Protein 8AA9 (pdb70)

Organism: Pyrococcus abyssi (strain GE5 / Orsay) (NCBI:txid272844)

Radius of gyration: 21.65 Å; Cα contacts (8 Å, |Δi|>4): 713; chains: 2; bounding box: 57×47×51 Å

Sequence (356 aa):
VLTKDRIIEIIERKTGMSREEIEEEIRKIMEEDPYLSEQGAAALLAERLGIDLIEKEEVSLMRISELYPGMDPREVNVVGRVLKKKYPPRREYTRKDGSVGRVASLIIYDDSGRARVVLWDAKVSEYYNKIEVGDVIKVLDAQVKESLSGLPELHINFRARIILNPDDPRVEMMIPPLEEVTVLTKDRIIEIIERKTGMSREEIEEEIRRKIMEEDPYLSEQGAAALLAERLGIDLIEKEVSLMRISELYPGMDPREVNVVGRVLKKYPPREYTRKDGSVGRVASLIIYDDSGRARVVLWDAKVSEYYNKIEVGDVIKVLDAQVKESLSGLPELHINFRARRIILNPDDPRVEMIPPLEEV

Foldseek 3Di:
DDALVRLLVVCCVVPVDDSVRLVVQLVVQCVVPVVADSRRSSVVVCVVVVHDDDPDLDADPDFLVPDDAPPQLQNAKYKWAWAFWADKDWDADPVGDIFIKTWTWTHFLRGIAIEIQTGVSCVVPVVVDDGQKMKIKGSFHWHQDPVRGTHTYADPRIDMDTRDDYPRPVRGDGNVVD/DPDALVRLLVQCCVVPVDDSVRLVVQLVVQCVVPVPADSSRSSVVVCVVVVFDDDPDDADPDFQVPDDAPDQLQPAKYKWAWAAWADKDWDADPVGDIFIKTWTWTHFLRGIAIEIQTGVSCVVPVVVHDGQKMKIKGSFGWDQPPVRHIYTYDDPRIDIGTRDDYPRVVRGDGNVVD

B-factor: mean 39.74, std 11.32, range [23.83, 85.78]

InterPro domains:
  IPR004365 OB-fold nucleic acid binding domain, AA-tRNA synthetase-type [PF01336] (95-173)
  IPR012340 Nucleic acid-binding, OB-fold [G3DSA:2.40.50.140] (81-187)
  IPR012340 Nucleic acid-binding, OB-fold [G3DSA:2.40.50.140] (196-372)
  IPR012340 Nucleic acid-binding, OB-fold [SSF50249] (76-185)
  IPR012340 Nucleic acid-binding, OB-fold [SSF50249] (202-372)
  IPR013955 Replication factor A, C-terminal [PF08646] (216-307)
  IPR051231 SOSS complex subunit B [PTHR13356] (35-221)

Secondary structure (DSSP, 8-state):
---HHHHHHHHHHHH---HHHHHHHHHHHHHH-TT--HHHHHHHHHHHTTPPP-S--------GGG--TT--GGG-EEEEEEEEEPPPEEEE-TTS-EEEEEEEEEE-SS-EEEEEEETHHHHHHTTT--TT-EEEEES-EEEE-TTS-EEEEE-TT-EEEES---TTGGGSPPGGG-/----HHHHHHHHHHHH---HHHHHHHHHHHHHH-TT--HHHHHHHHHHHTTPPPPS-------GGG--TT--GGG-EEEEEEEEEPPPEEEE-TTS-EEEEEEEEEE-SS-EEEEEEETHHHHHHTTT--TT-EEEEES-EEEE-TTSSEEEEE-TTSEEEES---TTGGGSPPGGG-

CATH classification: 2.40.50.140

Nearest PDB structures (foldseek):
  8aa9-assembly1_B  TM=1.006E+00  e=7.314E-37  Pyrococcus abyssi GE5
  8aa9-assembly1_A  TM=9.113E-01  e=5.358E-35  Pyrococcus abyssi GE5
  8aaj-assembly1_A  TM=7.531E-01  e=4.918E-31  Pyrococcus abyssi GE5
  8oel-assembly1_D  TM=9.897E-01  e=7.986E-23  Pyrococcus abyssi
  8oej-assembly1_D  TM=9.982E-01  e=2.000E-21  Pyrococcus abyssi

Solvent-accessible surface area: 18858 Å² total; per-residue (Å²): 146,24,85,62,77,77,0,2,89,22,0,58,118,61,3,28,5,51,98,137,53,0,52,74,26,11,121,84,7,64,134,118,51,111,204,45,69,95,63,17,0,0,33,47,3,0,122,112,5,40,21,120,50,32,105,108,48,97,120,31,154,31,47,8,79,100,7,120,61,71,4,54,21,156,94,2,12,0,1,0,40,0,34,46,8,38,4,20,92,139,57,104,79,221,120,54,46,87,5,99,21,1,16,0,27,0,9,8,70,46,28,168,3,90,0,8,0,72,41,75,17,2,83,76,19,4,94,74,2,47,22,23,34,6,0,3,0,10,30,0,71,7,87,115,19,200,86,45,110,35,24,0,16,0,38,190,96,0,86,7,25,22,66,6,96,11,98,8,36,150,105,6,41,51,55,150,132,94,55,99,12,87,69,81,47,0,5,57,8,0,47,136,28,2,29,4,46,95,121,52,0,66,71,16,12,125,84,8,63,133,117,48,113,206,45,68,95,52,17,0,0,22,45,1,0,123,100,4,38,24,59,21,22,92,135,79,134,29,148,36,40,2,78,100,15,133,66,64,8,59,30,192,101,2,22,0,1,0,37,0,27,42,10,40,11,26,136,135,58,103,81,223,121,54,47,86,4,98,16,1,16,0,14,0,8,9,71,46,29,105,0,78,0,8,0,68,44,71,22,2,84,81,16,6,87,107,0,30,30,25,27,6,0,4,0,20,59,0,89,5,101,136,10,200,101,62,56,24,27,0,20,0,45,161,190,5,54,0,4,42,43,6,23,16,95,6,34,154,97,8,41,51,54,148,133,78

Structure (mmCIF, N/CA/C/O backbone):
data_8AA9
#
_entry.id   8AA9
#
_cell.length_a   52.754
_cell.length_b   83.475
_cell.length_c   56.195
_cell.angle_alpha   90
_cell.angle_beta   115.33
_cell.angle_gamma   90
#
_symmetry.space_group_name_H-M   'P 1 21 1'
#
loop_
_entity.id
_entity.type
_entity.pdbx_description
1 polymer 'Replication factor A'
2 non-polymer DI(HYDROXYETHYL)ETHER
3 non-polymer 'CHLORIDE ION'
4 water water
#
loop_
_atom_site.group_PDB
_atom_site.id
_atom_site.type_symbol
_atom_site.label_atom_id
_atom_site.label_alt_id
_atom_site.label_comp_id
_atom_site.label_asym_id
_atom_site.label_entity_id
_atom_site.label_seq_id
_atom_site.pdbx_PDB_ins_code
_atom_site.Cartn_x
_atom_site.Cartn_y
_atom_site.Cartn_z
_atom_site.occupancy
_atom_site.B_iso_or_equiv
_atom_site.auth_seq_id
_atom_site.auth_comp_id
_atom_site.auth_asym_id
_atom_site.auth_atom_id
_atom_site.pdbx_PDB_model_num
ATOM 1 N N . VAL A 1 8 ? 14.63 44.174 -21.58 1 56.75 3 VAL A N 1
ATOM 2 C CA . VAL A 1 8 ? 14.725 42.862 -22.217 1 56.97 3 VAL A CA 1
ATOM 3 C C . VAL A 1 8 ? 14.279 41.771 -21.238 1 56.05 3 VAL A C 1
ATOM 4 O O . VAL A 1 8 ? 13.544 40.859 -21.632 1 56.34 3 VAL A O 1
ATOM 8 N N . LEU A 1 9 ? 14.668 41.892 -19.948 1 54.39 4 LEU A N 1
ATOM 9 C CA . LEU A 1 9 ? 14.249 40.917 -18.935 1 53.22 4 LEU A CA 1
ATOM 10 C C . LEU A 1 9 ? 12.724 40.905 -18.81 1 51.36 4 LEU A C 1
ATOM 11 O O . LEU A 1 9 ? 12.106 41.965 -18.817 1 51.76 4 LEU A O 1
ATOM 16 N N . THR A 1 10 ? 12.124 39.726 -18.73 1 49.28 5 THR A N 1
ATOM 17 C CA . THR A 1 10 ? 10.676 39.61 -18.598 1 47.94 5 THR A CA 1
ATOM 18 C C . THR A 1 10 ? 10.213 40.11 -17.217 1 46.58 5 THR A C 1
ATOM 19 O O . THR A 1 10 ? 11.004 40.158 -16.268 1 47.12 5 THR A O 1
ATOM 23 N N . LYS A 1 11 ? 8.927 40.398 -17.086 1 44.09 6 LYS A N 1
ATOM 24 C CA . LYS A 1 11 ? 8.307 40.792 -15.83 1 43.09 6 LYS A CA 1
ATOM 25 C C . LYS A 1 11 ? 8.53 39.707 -14.752 1 42.17 6 LYS A C 1
ATOM 26 O O . LYS A 1 11 ? 8.854 40.034 -13.616 1 41.22 6 LYS A O 1
ATOM 32 N N . ASP A 1 12 ? 8.383 38.416 -15.12 1 41.76 7 ASP A N 1
ATOM 33 C CA . ASP A 1 12 ? 8.576 37.325 -14.162 1 42.29 7 ASP A CA 1
ATOM 34 C C . ASP A 1 12 ? 10.018 37.237 -13.688 1 41.01 7 ASP A C 1
ATOM 35 O O . ASP A 1 12 ? 10.257 36.996 -12.502 1 40.49 7 ASP A O 1
ATOM 40 N N . ARG A 1 13 ? 10.977 37.462 -14.599 1 40.08 8 ARG A N 1
ATOM 41 C CA . ARG A 1 13 ? 12.383 37.429 -14.225 1 39.85 8 ARG A CA 1
ATOM 42 C C . ARG A 1 13 ? 12.694 38.607 -13.305 1 38.7 8 ARG A C 1
ATOM 43 O O . ARG A 1 13 ? 13.371 38.42 -12.295 1 39.27 8 ARG A O 1
ATOM 51 N N . ILE A 1 14 ? 12.157 39.803 -13.606 1 36.77 9 ILE A N 1
ATOM 52 C CA . ILE A 1 14 ? 12.382 40.971 -12.75 1 35.41 9 ILE A CA 1
ATOM 53 C C . ILE A 1 14 ? 11.79 40.727 -11.348 1 34.86 9 ILE A C 1
ATOM 54 O O . ILE A 1 14 ? 12.453 41.005 -10.354 1 34.81 9 ILE A O 1
ATOM 59 N N . ILE A 1 15 ? 10.6 40.119 -11.267 1 34.45 10 ILE A N 1
ATOM 60 C CA . ILE A 1 15 ? 9.993 39.798 -9.973 1 35.03 10 ILE A CA 1
ATOM 61 C C . ILE A 1 15 ? 10.872 38.809 -9.199 1 36.01 10 ILE A C 1
ATOM 62 O O . ILE A 1 15 ? 11.085 38.974 -7.993 1 35.58 10 ILE A O 1
ATOM 67 N N . GLU A 1 16 ? 11.42 37.804 -9.897 1 35.99 11 GLU A N 1
ATOM 68 C CA . GLU A 1 16 ? 12.302 36.829 -9.262 1 36.39 11 GLU A CA 1
ATOM 69 C C . GLU A 1 16 ? 13.556 37.518 -8.703 1 36.03 11 GLU A C 1
ATOM 70 O O . GLU A 1 16 ? 13.963 37.211 -7.588 1 37.73 11 GLU A O 1
ATOM 76 N N . ILE A 1 17 ? 14.148 38.45 -9.444 1 34.76 12 ILE A N 1
ATOM 77 C CA . ILE A 1 17 ? 15.321 39.179 -8.973 1 34.4 12 ILE A CA 1
ATOM 78 C C . ILE A 1 17 ? 14.935 40.048 -7.753 1 34.1 12 ILE A C 1
ATOM 79 O O . ILE A 1 17 ? 15.66 40.068 -6.772 1 34.41 12 ILE A O 1
ATOM 84 N N . ILE A 1 18 ? 13.774 40.729 -7.804 1 33.09 13 ILE A N 1
ATOM 85 C CA . ILE A 1 18 ? 13.296 41.548 -6.675 1 32.38 13 ILE A CA 1
ATOM 86 C C . ILE A 1 18 ? 13.077 40.695 -5.419 1 32.71 13 ILE A C 1
ATOM 87 O O . ILE A 1 18 ? 13.46 41.103 -4.318 1 33.07 13 ILE A O 1
ATOM 92 N N . GLU A 1 19 ? 12.508 39.486 -5.564 1 33.03 14 GLU A N 1
ATOM 93 C CA . GLU A 1 19 ? 12.315 38.577 -4.424 1 34.16 14 GLU A CA 1
ATOM 94 C C . GLU A 1 19 ? 13.663 38.237 -3.795 1 34.72 14 GLU A C 1
ATOM 95 O O . GLU A 1 19 ? 13.791 38.278 -2.573 1 34.62 14 GLU A O 1
ATOM 101 N N . ARG A 1 20 ? 14.66 37.953 -4.63 1 34.83 15 ARG A N 1
ATOM 102 C CA . ARG A 1 20 ? 15.976 37.591 -4.126 1 36.58 15 ARG A CA 1
ATOM 103 C C . ARG A 1 20 ? 16.65 38.759 -3.423 1 36.44 15 ARG A C 1
ATOM 104 O O . ARG A 1 20 ? 17.175 38.591 -2.323 1 38 15 ARG A O 1
ATOM 112 N N . LYS A 1 21 ? 16.61 39.944 -4.034 1 34.73 16 LYS A N 1
ATOM 113 C CA . LYS A 1 21 ? 17.292 41.107 -3.483 1 34.03 16 LYS A CA 1
ATOM 114 C C . LYS A 1 21 ? 16.582 41.827 -2.325 1 33.28 16 LYS A C 1
ATOM 115 O O . LYS A 1 21 ? 17.229 42.604 -1.611 1 34.41 16 LYS A O 1
ATOM 121 N N . THR A 1 22 ? 15.275 41.629 -2.159 1 30.84 17 THR A N 1
ATOM 122 C CA . THR A 1 22 ? 14.537 42.321 -1.1 1 30.08 17 THR A CA 1
ATOM 123 C C . THR A 1 22 ? 13.938 41.394 -0.056 1 29.85 17 THR A C 1
ATOM 124 O O . THR A 1 22 ? 13.54 41.88 0.98 1 30.36 17 THR A O 1
ATOM 128 N N . GLY A 1 23 ? 13.76 40.114 -0.366 1 29.59 18 GLY A N 1
ATOM 129 C CA . GLY A 1 23 ? 13.09 39.191 0.546 1 30.14 18 GLY A CA 1
ATOM 130 C C . GLY A 1 23 ? 11.576 39.386 0.603 1 31.17 18 GLY A C 1
ATOM 131 O O . GLY A 1 23 ? 10.895 38.692 1.366 1 32.31 18 GLY A O 1
ATOM 132 N N . MET A 1 24 ? 11.016 40.344 -0.18 1 30.29 19 MET A N 1
ATOM 133 C CA . MET A 1 24 ? 9.557 40.53 -0.2 1 30.05 19 MET A CA 1
ATOM 134 C C . MET A 1 24 ? 8.904 39.288 -0.858 1 30.7 19 MET A C 1
ATOM 135 O O . MET A 1 24 ? 9.508 38.656 -1.733 1 30.36 19 MET A O 1
ATOM 140 N N . SER A 1 25 ? 7.67 38.974 -0.477 1 31.09 20 SER A N 1
ATOM 141 C CA . SER A 1 25 ? 6.951 37.865 -1.096 1 31.87 20 SER A CA 1
ATOM 142 C C . SER A 1 25 ? 6.479 38.292 -2.494 1 32.08 20 SER A C 1
ATOM 143 O O . SER A 1 25 ? 6.413 39.489 -2.788 1 31.2 20 SER A O 1
ATOM 146 N N . ARG A 1 26 ? 6.095 37.329 -3.337 1 32.88 21 ARG A N 1
ATOM 147 C CA . ARG A 1 26 ? 5.558 37.635 -4.663 1 34.13 21 ARG A CA 1
ATOM 148 C C . ARG A 1 26 ? 4.313 38.517 -4.563 1 33.79 21 ARG A C 1
ATOM 149 O O . ARG A 1 26 ? 4.172 39.456 -5.339 1 33.05 21 ARG A O 1
ATOM 157 N N . GLU A 1 27 ? 3.464 38.261 -3.56 1 33.35 22 GLU A N 1
ATOM 158 C CA . GLU A 1 27 ? 2.247 39.03 -3.339 1 34.08 22 GLU A CA 1
ATOM 159 C C . GLU A 1 27 ? 2.569 40.489 -2.996 1 32.43 22 GLU A C 1
ATOM 160 O O . GLU A 1 27 ? 1.943 41.391 -3.536 1 32.84 22 GLU A O 1
ATOM 166 N N . GLU A 1 28 ? 3.565 40.713 -2.136 1 30.74 23 GLU A N 1
ATOM 167 C CA . GLU A 1 28 ? 3.989 42.063 -1.768 1 28.91 23 GLU A CA 1
ATOM 168 C C . GLU A 1 28 ? 4.545 42.8 -2.994 1 28.49 23 GLU A C 1
ATOM 169 O O . GLU A 1 28 ? 4.251 43.979 -3.197 1 28.16 23 GLU A O 1
ATOM 175 N N . ILE A 1 29 ? 5.365 42.107 -3.795 1 27.58 24 ILE A N 1
ATOM 176 C CA . ILE A 1 29 ? 5.953 42.714 -5.003 1 27.46 24 ILE A CA 1
ATOM 177 C C . ILE A 1 29 ? 4.881 43.063 -6.03 1 28.66 24 ILE A C 1
ATOM 178 O O . ILE A 1 29 ? 4.933 44.133 -6.633 1 28.91 24 ILE A O 1
ATOM 183 N N . GLU A 1 30 ? 3.903 42.172 -6.232 1 29.28 25 GLU A N 1
ATOM 184 C CA . GLU A 1 30 ? 2.809 42.447 -7.182 1 29.47 25 GLU A CA 1
ATOM 185 C C . GLU A 1 30 ? 2.01 43.651 -6.773 1 29.51 25 GLU A C 1
ATOM 186 O O . GLU A 1 30 ? 1.668 44.471 -7.616 1 30.37 25 GLU A O 1
ATOM 192 N N . GLU A 1 31 ? 1.763 43.803 -5.48 1 29.4 26 GLU A N 1
ATOM 193 C CA . GLU A 1 31 ? 1.056 44.955 -4.966 1 29.87 26 GLU A CA 1
ATOM 194 C C . GLU A 1 31 ? 1.844 46.25 -5.233 1 29.13 26 GLU A C 1
ATOM 195 O O . GLU A 1 31 ? 1.241 47.254 -5.583 1 29.19 26 GLU A O 1
ATOM 201 N N . GLU A 1 32 ? 3.185 46.201 -5.121 1 27.61 27 GLU A N 1
ATOM 202 C CA . GLU A 1 32 ? 4.008 47.367 -5.448 1 26.89 27 GLU A CA 1
ATOM 203 C C . GLU A 1 32 ? 3.943 47.691 -6.932 1 26.2 27 GLU A C 1
ATOM 204 O O . GLU A 1 32 ? 3.921 48.863 -7.314 1 26.64 27 GLU A O 1
ATOM 210 N N . ILE A 1 33 ? 3.9 46.649 -7.774 1 26.12 28 ILE A N 1
ATOM 211 C CA . ILE A 1 33 ? 3.806 46.882 -9.227 1 27.5 28 ILE A CA 1
ATOM 212 C C . ILE A 1 33 ? 2.424 47.493 -9.543 1 28.22 28 ILE A C 1
ATOM 213 O O . ILE A 1 33 ? 2.33 48.413 -10.331 1 27.98 28 ILE A O 1
ATOM 218 N N . ARG A 1 34 ? 1.361 47.024 -8.871 1 29.27 29 ARG A N 1
ATOM 219 C CA . ARG A 1 34 ? 0.002 47.559 -9.069 1 30.35 29 ARG A CA 1
ATOM 220 C C . ARG A 1 34 ? -0.027 49.046 -8.758 1 31.31 29 ARG A C 1
ATOM 221 O O . ARG A 1 34 ? -0.538 49.805 -9.559 1 32.31 29 ARG A O 1
ATOM 229 N N . LYS A 1 35 ? 0.603 49.467 -7.643 1 30.99 30 LYS A N 1
ATOM 230 C CA . LYS A 1 35 ? 0.654 50.863 -7.262 1 31.32 30 LYS A CA 1
ATOM 231 C C . LYS A 1 35 ? 1.363 51.723 -8.31 1 31.76 30 LYS A C 1
ATOM 232 O O . LYS A 1 35 ? 0.905 52.819 -8.631 1 31.55 30 LYS A O 1
ATOM 238 N N . ILE A 1 36 ? 2.459 51.217 -8.856 1 31.97 31 ILE A N 1
ATOM 239 C CA . ILE A 1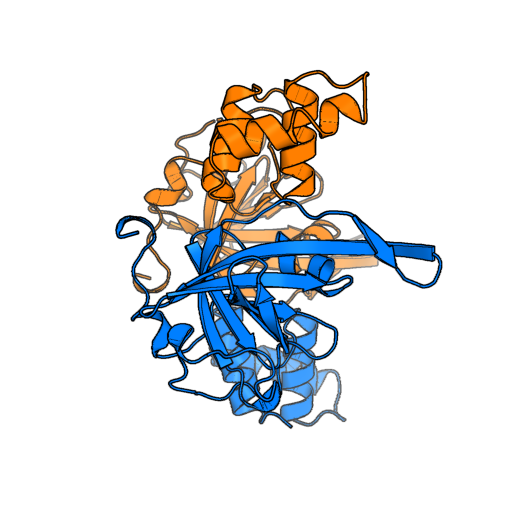 36 ? 3.193 51.911 -9.911 1 32.18 31 ILE A CA 1
ATOM 240 C C . ILE A 1 36 ? 2.326 52.044 -11.191 1 32.95 31 ILE A C 1
ATOM 241 O O . ILE A 1 36 ? 2.306 53.102 -11.829 1 32.94 31 ILE A O 1
ATOM 246 N N . MET A 1 37 ? 1.597 50.991 -11.536 1 33.24 32 MET A N 1
ATOM 247 C CA . MET A 1 37 ? 0.716 51.026 -12.711 1 33.91 32 MET A CA 1
ATOM 248 C C . MET A 1 37 ? -0.482 51.941 -12.512 1 34.34 32 MET A C 1
ATOM 249 O O . MET A 1 37 ? -0.917 52.589 -13.449 1 35.41 32 MET A O 1
ATOM 254 N N . GLU A 1 38 ? -0.988 52.029 -11.292 1 33.87 33 GLU A N 1
ATOM 255 C CA . GLU A 1 38 ? -2.086 52.937 -10.961 1 34.06 33 GLU A CA 1
ATOM 256 C C . GLU A 1 38 ? -1.624 54.406 -11.013 1 35.33 33 GLU A C 1
ATOM 257 O O . GLU A 1 38 ? -2.405 55.283 -11.3 1 35.22 33 GLU A O 1
ATOM 263 N N . GLU A 1 39 ? -0.351 54.655 -10.738 1 36.25 34 GLU A N 1
ATOM 264 C CA . GLU A 1 39 ? 0.26 55.97 -10.802 1 37.44 34 GLU A CA 1
ATOM 265 C C . GLU A 1 39 ? 0.54 56.346 -12.266 1 37.42 34 GLU A C 1
ATOM 266 O O . GLU A 1 39 ? 0.398 57.507 -12.63 1 37.2 34 GLU A O 1
ATOM 272 N N . ASP A 1 40 ? 0.941 55.37 -13.112 1 37.64 35 ASP A N 1
ATOM 273 C CA . ASP A 1 40 ? 1.294 55.651 -14.51 1 38.54 35 ASP A CA 1
ATOM 274 C C . ASP A 1 40 ? 0.613 54.683 -15.469 1 39.12 35 ASP A C 1
ATOM 275 O O . ASP A 1 40 ? 1.07 53.557 -15.655 1 39.22 35 ASP A O 1
ATOM 280 N N . PRO A 1 41 ? -0.476 55.119 -16.113 1 39.83 36 PRO A N 1
ATOM 281 C CA . PRO A 1 41 ? -1.213 54.22 -17.019 1 40.85 36 PRO A CA 1
ATOM 282 C C . PRO A 1 41 ? -0.498 53.83 -18.309 1 42.63 36 PRO A C 1
ATOM 283 O O . PRO A 1 41 ? -0.956 52.938 -19.021 1 43.12 36 PRO A O 1
ATOM 287 N N . TYR A 1 42 ? 0.621 54.48 -18.609 1 43.47 37 TYR A N 1
ATOM 288 C CA . TYR A 1 42 ? 1.388 54.208 -19.826 1 44.89 37 TYR A CA 1
ATOM 289 C C . TYR A 1 42 ? 2.431 53.079 -19.668 1 43.84 37 TYR A C 1
ATOM 290 O O . TYR A 1 42 ? 2.972 52.584 -20.664 1 43.43 37 TYR A O 1
ATOM 299 N N . LEU A 1 43 ? 2.703 52.66 -18.427 1 42.67 38 LEU A N 1
ATOM 300 C CA . LEU A 1 43 ? 3.662 51.583 -18.187 1 42.13 38 LEU A CA 1
ATOM 301 C C . LEU A 1 43 ? 3.054 50.222 -18.444 1 41.57 38 LEU A C 1
ATOM 302 O O . LEU A 1 43 ? 1.935 49.948 -18.014 1 41.13 38 LEU A O 1
ATOM 307 N N . SER A 1 44 ? 3.833 49.339 -19.072 1 41.53 39 SER A N 1
ATOM 308 C CA . SER A 1 44 ? 3.426 47.951 -19.203 1 41.37 39 SER A CA 1
ATOM 309 C C . SER A 1 44 ? 3.763 47.274 -17.848 1 40.73 39 SER A C 1
ATOM 310 O O . SER A 1 44 ? 4.433 47.874 -17.001 1 40.18 39 SER A O 1
ATOM 313 N N . GLU A 1 45 ? 3.336 46.023 -17.641 1 40.64 40 GLU A N 1
ATOM 314 C CA . GLU A 1 45 ? 3.665 45.287 -16.416 1 40.75 40 GLU A CA 1
ATOM 315 C C . GLU A 1 45 ? 5.192 45.134 -16.278 1 39.93 40 GLU A C 1
ATOM 316 O O . GLU A 1 45 ? 5.733 45.255 -15.178 1 39.59 40 GLU A O 1
ATOM 322 N N . GLN A 1 46 ? 5.882 44.892 -17.406 1 38.71 41 GLN A N 1
ATOM 323 C CA . GLN A 1 46 ? 7.327 44.746 -17.435 1 38.87 41 GLN A CA 1
ATOM 324 C C . GLN A 1 46 ? 7.998 46.072 -17.083 1 37.86 41 GLN A C 1
ATOM 325 O O . GLN A 1 46 ? 8.968 46.069 -16.33 1 37.81 41 GLN A O 1
ATOM 331 N N . GLY A 1 47 ? 7.499 47.178 -17.656 1 36.83 42 GLY A N 1
ATOM 332 C CA . GLY A 1 47 ? 8.024 48.511 -17.4 1 35.81 42 GLY A CA 1
ATOM 333 C C . GLY A 1 47 ? 7.835 48.908 -15.947 1 34.85 42 GLY A C 1
ATOM 334 O O . GLY A 1 47 ? 8.708 49.533 -15.356 1 34.92 42 GLY A O 1
ATOM 335 N N . ALA A 1 48 ? 6.7 48.544 -15.364 1 33.76 43 ALA A N 1
ATOM 336 C CA . ALA A 1 48 ? 6.419 48.836 -13.955 1 33.23 43 ALA A CA 1
ATOM 337 C C . ALA A 1 48 ? 7.322 48.022 -13.046 1 32.42 43 ALA A C 1
ATOM 338 O O . ALA A 1 48 ? 7.8 48.54 -12.042 1 32.3 43 ALA A O 1
ATOM 340 N N . ALA A 1 49 ? 7.59 46.764 -13.409 1 32.55 44 ALA A N 1
ATOM 341 C CA . ALA A 1 49 ? 8.489 45.904 -12.626 1 33.21 44 ALA A CA 1
ATOM 342 C C . ALA A 1 49 ? 9.922 46.472 -12.684 1 34.01 44 ALA A C 1
ATOM 343 O O . ALA A 1 49 ? 10.585 46.574 -11.657 1 33.95 44 ALA A O 1
ATOM 345 N N . ALA A 1 50 ? 10.357 46.923 -13.877 1 33.66 45 ALA A N 1
ATOM 346 C CA . ALA A 1 50 ? 11.681 47.522 -14.057 1 33.96 45 ALA A CA 1
ATOM 347 C C . ALA A 1 50 ? 11.785 48.815 -13.252 1 33.65 45 ALA A C 1
ATOM 348 O O . ALA A 1 50 ? 12.833 49.074 -12.675 1 34.81 45 ALA A O 1
ATOM 350 N N . LEU A 1 51 ? 10.718 49.641 -13.218 1 32.77 46 LEU A N 1
ATOM 351 C CA . LEU A 1 51 ? 10.741 50.879 -12.449 1 32.7 46 LEU A CA 1
ATOM 352 C C . LEU A 1 51 ? 10.835 50.559 -10.952 1 32.35 46 LEU A C 1
ATOM 353 O O . LEU A 1 51 ? 11.585 51.213 -10.227 1 32.6 46 LEU A O 1
ATOM 358 N N . LEU A 1 52 ? 10.114 49.524 -10.493 1 31.51 47 LEU A N 1
ATOM 359 C CA . LEU A 1 52 ? 10.191 49.087 -9.087 1 30.73 47 LEU A CA 1
ATOM 360 C C . LEU A 1 52 ? 11.631 48.647 -8.765 1 31.58 47 LEU A C 1
ATOM 361 O O . LEU A 1 52 ? 12.172 49.075 -7.753 1 31.56 47 LEU A O 1
ATOM 366 N N . ALA A 1 53 ? 12.267 47.848 -9.642 1 31.47 48 ALA A N 1
ATOM 367 C CA . ALA A 1 53 ? 13.666 47.415 -9.432 1 32.9 48 ALA A CA 1
ATOM 368 C C . ALA A 1 53 ? 14.599 48.636 -9.281 1 34.52 48 ALA A C 1
ATOM 369 O O . ALA A 1 53 ? 15.386 48.697 -8.334 1 35.27 48 ALA A O 1
ATOM 371 N N . GLU A 1 54 ? 14.433 49.643 -10.154 1 35.26 49 GLU A N 1
ATOM 372 C CA . GLU A 1 54 ? 15.193 50.887 -10.14 1 36.54 49 GLU A CA 1
ATOM 373 C C . GLU A 1 54 ? 14.977 51.644 -8.827 1 36.92 49 GLU A C 1
ATOM 374 O O . GLU A 1 54 ? 15.946 52.085 -8.213 1 37.76 49 GLU A O 1
ATOM 380 N N . ARG A 1 55 ? 13.724 51.765 -8.365 1 35.96 50 ARG A N 1
ATOM 381 C CA . ARG A 1 55 ? 13.417 52.444 -7.09 1 35.48 50 ARG A CA 1
ATOM 382 C C . ARG A 1 55 ? 13.985 51.702 -5.882 1 35.46 50 ARG A C 1
ATOM 383 O O . ARG A 1 55 ? 14.266 52.318 -4.846 1 35.46 50 ARG A O 1
ATOM 391 N N . LEU A 1 56 ? 14.143 50.382 -5.995 1 34.95 51 LEU A N 1
ATOM 392 C CA . LEU A 1 56 ? 14.741 49.582 -4.94 1 34.89 51 LEU A CA 1
ATOM 393 C C . LEU A 1 56 ? 16.299 49.609 -4.982 1 36.26 51 LEU A C 1
ATOM 394 O O . LEU A 1 56 ? 16.928 48.925 -4.188 1 36.18 51 LEU A O 1
ATOM 399 N N . GLY A 1 57 ? 16.894 50.343 -5.928 1 37.23 52 GLY A N 1
ATOM 400 C CA . GLY A 1 57 ? 18.344 50.392 -6.089 1 38.88 52 GLY A CA 1
ATOM 401 C C . GLY A 1 57 ? 18.923 49.132 -6.71 1 40.31 52 GLY A C 1
ATOM 402 O O . GLY A 1 57 ? 20.103 48.822 -6.512 1 41.01 52 GLY A O 1
ATOM 403 N N . ILE A 1 58 ? 18.117 48.399 -7.472 1 40.47 53 ILE A N 1
ATOM 404 C CA . ILE A 1 58 ? 18.553 47.165 -8.121 1 41.6 53 ILE A CA 1
ATOM 405 C C . ILE A 1 58 ? 18.902 47.463 -9.561 1 44.4 53 ILE A C 1
ATOM 406 O O . ILE A 1 58 ? 18.062 47.954 -10.317 1 44.77 53 ILE A O 1
ATOM 411 N N . ASP A 1 59 ? 20.148 47.161 -9.948 1 46.37 54 ASP A N 1
ATOM 412 C CA . ASP A 1 59 ? 20.571 47.343 -11.329 1 48.53 54 ASP A CA 1
ATOM 413 C C . ASP A 1 59 ? 20.33 46.029 -12.027 1 49.12 54 ASP A C 1
ATOM 414 O O . ASP A 1 59 ? 20.836 44.995 -11.591 1 49.61 54 ASP A O 1
ATOM 419 N N . LEU A 1 60 ? 19.516 46.055 -13.075 1 49 55 LEU A N 1
ATOM 420 C CA . LEU A 1 60 ? 19.158 44.85 -13.787 1 49.68 55 LEU A CA 1
ATOM 421 C C . LEU A 1 60 ? 20.214 44.491 -14.823 1 51.81 55 LEU A C 1
ATOM 422 O O . LEU A 1 60 ? 20.472 45.275 -15.73 1 51.85 55 LEU A O 1
ATOM 427 N N . ILE A 1 61 ? 20.863 43.322 -14.631 1 53.24 56 ILE A N 1
ATOM 428 C CA . ILE A 1 61 ? 21.904 42.764 -15.498 1 54.98 56 ILE A CA 1
ATOM 429 C C . ILE A 1 61 ? 21.186 41.95 -16.563 1 56.18 56 ILE A C 1
ATOM 430 O O . ILE A 1 61 ? 20.552 40.947 -16.238 1 56.18 56 ILE A O 1
ATOM 435 N N . GLU A 1 62 ? 21.252 42.39 -17.819 1 57.17 57 GLU A N 1
ATOM 436 C CA . GLU A 1 62 ? 20.556 41.735 -18.923 1 58.76 57 GLU A CA 1
ATOM 437 C C . GLU A 1 62 ? 21.083 40.351 -19.269 1 59.63 57 GLU A C 1
ATOM 438 O O . GLU A 1 62 ? 20.313 39.51 -19.741 1 60.34 57 GLU A O 1
ATOM 444 N N . LYS A 1 63 ? 22.378 40.103 -19.039 1 59.47 58 LYS A N 1
ATOM 445 C CA . LYS A 1 63 ? 22.948 38.789 -19.314 1 59.81 58 LYS A CA 1
ATOM 446 C C . LYS A 1 63 ? 23.619 38.218 -18.073 1 59.47 58 LYS A C 1
ATOM 447 O O . LYS A 1 63 ? 24.796 38.477 -17.829 1 60.06 58 LYS A O 1
ATOM 453 N N . GLU A 1 64 ? 22.861 37.451 -17.283 1 58.29 59 GLU A N 1
ATOM 454 C CA . GLU A 1 64 ? 23.363 36.783 -16.09 1 57.37 59 GLU A CA 1
ATOM 455 C C . GLU A 1 64 ? 23.09 35.314 -16.35 1 56.96 59 GLU A C 1
ATOM 456 O O . GLU A 1 64 ? 22.114 34.75 -15.858 1 57.57 59 GLU A O 1
ATOM 462 N N . GLU A 1 65 ? 23.904 34.72 -17.209 1 55.83 60 GLU A N 1
ATOM 463 C CA . GLU A 1 65 ? 23.732 33.336 -17.604 1 55.02 60 GLU A CA 1
ATOM 464 C C . GLU A 1 65 ? 24.452 32.379 -16.655 1 53.59 60 GLU A C 1
ATOM 465 O O . GLU A 1 65 ? 25.348 32.778 -15.883 1 53.58 60 GLU A O 1
ATOM 471 N N . VAL A 1 66 ? 24.054 31.109 -16.718 1 51.67 61 VAL A N 1
ATOM 472 C CA . VAL A 1 66 ? 24.729 30.082 -15.959 1 50.47 61 VAL A CA 1
ATOM 473 C C . VAL A 1 66 ? 25.928 29.599 -16.783 1 47.33 61 VAL A C 1
ATOM 474 O O . VAL A 1 66 ? 25.969 29.689 -18.008 1 48.23 61 VAL A O 1
ATOM 478 N N . SER A 1 67 ? 26.916 29.102 -16.086 1 43.82 62 SER A N 1
ATOM 479 C CA . SER A 1 67 ? 28.159 28.631 -16.656 1 40.34 62 SER A CA 1
ATOM 480 C C . SER A 1 67 ? 28.778 27.641 -15.675 1 37.38 62 SER A C 1
ATOM 481 O O . SER A 1 67 ? 28.543 27.722 -14.464 1 36.6 62 SER A O 1
ATOM 484 N N . LEU A 1 68 ? 29.542 26.701 -16.189 1 35.5 63 LEU A N 1
ATOM 485 C CA . LEU A 1 68 ? 30.304 25.791 -15.329 1 35.07 63 LEU A CA 1
ATOM 486 C C . LEU A 1 68 ? 31.755 26.306 -15.151 1 33.49 63 LEU A C 1
ATOM 487 O O . LEU A 1 68 ? 32.534 25.662 -14.448 1 33.61 63 LEU A O 1
ATOM 492 N N . MET A 1 69 ? 32.135 27.42 -15.807 1 31.69 64 MET A N 1
ATOM 493 C CA . MET A 1 69 ? 33.507 27.921 -15.791 1 30.6 64 MET A CA 1
ATOM 494 C C . MET A 1 69 ? 34.104 28.078 -14.426 1 29.85 64 MET A C 1
ATOM 495 O O . MET A 1 69 ? 33.463 28.605 -13.513 1 30.1 64 MET A O 1
ATOM 500 N N . ARG A 1 70 ? 35.359 27.671 -14.301 1 28.87 65 ARG A N 1
ATOM 501 C CA . ARG A 1 70 ? 36.105 27.795 -13.066 1 28.36 65 ARG A CA 1
ATOM 502 C C . ARG A 1 70 ? 37.267 28.757 -13.233 1 27.33 65 ARG A C 1
ATOM 503 O O . ARG A 1 70 ? 37.788 28.949 -14.34 1 26.31 65 ARG A O 1
ATOM 511 N N . ILE A 1 71 ? 37.749 29.296 -12.108 1 26.99 66 ILE A N 1
ATOM 512 C CA . ILE A 1 71 ? 38.914 30.159 -12.092 1 27.17 66 ILE A CA 1
ATOM 513 C C . ILE A 1 71 ? 40.144 29.486 -12.728 1 27.17 66 ILE A C 1
ATOM 514 O O . ILE A 1 71 ? 40.862 30.143 -13.482 1 26.82 66 ILE A O 1
ATOM 519 N N . SER A 1 72 ? 40.313 28.171 -12.52 1 26.68 67 SER A N 1
ATOM 520 C CA . SER A 1 72 ? 41.431 27.405 -13.116 1 27.51 67 SER A CA 1
ATOM 521 C C . SER A 1 72 ? 41.402 27.419 -14.643 1 28.6 67 SER A C 1
ATOM 522 O O . SER A 1 72 ? 42.418 27.144 -15.261 1 30.2 67 SER A O 1
ATOM 525 N N . GLU A 1 73 ? 40.237 27.685 -15.249 1 27.95 68 GLU A N 1
ATOM 526 C CA . GLU A 1 73 ? 40.083 27.734 -16.709 1 28.43 68 GLU A CA 1
ATOM 527 C C . GLU A 1 73 ? 40.353 29.101 -17.323 1 28.87 68 GLU A C 1
ATOM 528 O O . GLU A 1 73 ? 40.399 29.209 -18.555 1 29.84 68 GLU A O 1
ATOM 534 N N . LEU A 1 74 ? 40.53 30.143 -16.501 1 27.68 69 LEU A N 1
ATOM 535 C CA . LEU A 1 74 ? 40.825 31.469 -17.029 1 28.41 69 LEU A CA 1
ATOM 536 C C . LEU A 1 74 ? 42.223 31.469 -17.66 1 29.09 69 LEU A C 1
ATOM 537 O O . LEU A 1 74 ? 43.129 30.816 -17.151 1 29.34 69 LEU A O 1
ATOM 542 N N . TYR A 1 75 ? 42.393 32.212 -18.738 1 29.3 70 TYR A N 1
ATOM 543 C CA . TYR A 1 75 ? 43.703 32.393 -19.356 1 30.84 70 TYR A CA 1
ATOM 544 C C . TYR A 1 75 ? 43.821 33.811 -19.903 1 30.77 70 TYR A C 1
ATOM 545 O O . TYR A 1 75 ? 42.823 34.4 -20.335 1 30.51 70 TYR A O 1
ATOM 554 N N . PRO A 1 76 ? 45.016 34.412 -19.843 1 30.67 71 PRO A N 1
ATOM 555 C CA . PRO A 1 76 ? 45.166 35.794 -20.333 1 30.32 71 PRO A CA 1
ATOM 556 C C . PRO A 1 76 ? 44.724 35.983 -21.779 1 30.51 71 PRO A C 1
ATOM 557 O O . PRO A 1 76 ? 45.048 35.164 -22.634 1 30.3 71 PRO A O 1
ATOM 561 N N . GLY A 1 77 ? 43.959 37.038 -22.033 1 30.07 72 GLY A N 1
ATOM 562 C CA . GLY A 1 77 ? 43.494 37.315 -23.382 1 31.01 72 GLY A CA 1
ATOM 563 C C . GLY A 1 77 ? 42.294 36.496 -23.82 1 31.14 72 GLY A C 1
ATOM 564 O O . GLY A 1 77 ? 41.892 36.569 -24.987 1 31.51 72 GLY A O 1
ATOM 565 N N . MET A 1 78 ? 41.692 35.708 -22.892 1 30.26 73 MET A N 1
ATOM 566 C CA . MET A 1 78 ? 40.476 34.971 -23.256 1 30.69 73 MET A CA 1
ATOM 567 C C . MET A 1 78 ? 39.352 35.968 -23.543 1 31.15 73 MET A C 1
ATOM 568 O O . MET A 1 78 ? 39.371 37.078 -23.02 1 32.17 73 MET A O 1
ATOM 573 N N . ASP A 1 79 ? 38.378 35.586 -24.356 1 31.11 74 ASP A N 1
ATOM 574 C CA . ASP A 1 79 ? 37.265 36.46 -24.704 1 30.9 74 ASP A CA 1
ATOM 575 C C . ASP A 1 79 ? 36.5 36.898 -23.452 1 30.98 74 ASP A C 1
ATOM 576 O O . ASP A 1 79 ? 35.939 36.055 -22.76 1 31.55 74 ASP A O 1
ATOM 581 N N . PRO A 1 80 ? 36.45 38.209 -23.146 1 30.3 75 PRO A N 1
ATOM 582 C CA . PRO A 1 80 ? 35.688 38.659 -21.962 1 30.9 75 PRO A CA 1
ATOM 583 C C . PRO A 1 80 ? 34.231 38.192 -21.97 1 32.19 75 PRO A C 1
ATOM 584 O O . PRO A 1 80 ? 33.671 37.984 -20.903 1 31.98 75 PRO A O 1
ATOM 588 N N . ARG A 1 81 ? 33.639 37.969 -23.155 1 33.34 76 ARG A N 1
ATOM 589 C CA . ARG A 1 81 ? 32.245 37.465 -23.256 1 34.91 76 ARG A CA 1
ATOM 590 C C . ARG A 1 81 ? 32.109 36.05 -22.674 1 35.35 76 ARG A C 1
ATOM 591 O O . ARG A 1 81 ? 31.017 35.666 -22.265 1 36.85 76 ARG A O 1
ATOM 599 N N . GLU A 1 82 ? 33.193 35.278 -22.638 1 34.56 77 GLU A N 1
ATOM 600 C CA . GLU A 1 82 ? 33.172 33.935 -22.061 1 34.58 77 GLU A CA 1
ATOM 601 C C . GLU A 1 82 ? 33.39 33.964 -20.535 1 33.79 77 GLU A C 1
ATOM 602 O O . GLU A 1 82 ? 33.122 32.974 -19.873 1 34.76 77 GLU A O 1
ATOM 608 N N . VAL A 1 83 ? 33.928 35.058 -19.989 1 31.68 78 VAL A N 1
ATOM 609 C CA . VAL A 1 83 ? 34.275 35.147 -18.585 1 30.12 78 VAL A CA 1
ATOM 610 C C . VAL A 1 83 ? 33.046 35.153 -17.703 1 29.51 78 VAL A C 1
ATOM 611 O O . VAL A 1 83 ? 32.221 36.05 -17.789 1 28.82 78 VAL A O 1
ATOM 615 N N . ASN A 1 84 ? 32.882 34.096 -16.915 1 29.66 79 ASN A N 1
ATOM 616 C CA . ASN A 1 84 ? 31.744 33.968 -16.017 1 29.55 79 ASN A CA 1
ATOM 617 C C . ASN A 1 84 ? 32.219 33.052 -14.899 1 29.82 79 ASN A C 1
ATOM 618 O O . ASN A 1 84 ? 32.196 31.822 -15.05 1 30.71 79 ASN A O 1
ATOM 623 N N . VAL A 1 85 ? 32.686 33.64 -13.789 1 27.95 80 VAL A N 1
ATOM 624 C CA . VAL A 1 85 ? 33.202 32.849 -12.685 1 27.85 80 VAL A CA 1
ATOM 625 C C . VAL A 1 85 ? 32.628 33.355 -11.388 1 27.55 80 VAL A C 1
ATOM 626 O O . VAL A 1 85 ? 32.175 34.487 -11.316 1 27.77 80 VAL A O 1
ATOM 630 N N . VAL A 1 86 ? 32.638 32.528 -10.36 1 27.78 81 VAL A N 1
ATOM 631 C CA . VAL A 1 86 ? 32.221 32.946 -9.023 1 28.82 81 VAL A CA 1
ATOM 632 C C . VAL A 1 86 ? 33.395 32.697 -8.095 1 29.6 81 VAL A C 1
ATOM 633 O O . VAL A 1 86 ? 34.26 31.871 -8.391 1 30.6 81 VAL A O 1
ATOM 637 N N . GLY A 1 87 ? 33.448 33.432 -7.004 1 28.83 82 GLY A N 1
ATOM 638 C CA . GLY A 1 87 ? 34.491 33.234 -6.027 1 28.9 82 GLY A CA 1
ATOM 639 C C . GLY A 1 87 ? 34.122 33.844 -4.709 1 28.73 82 GLY A C 1
ATOM 640 O O . GLY A 1 87 ? 33.48 34.897 -4.681 1 29.23 82 GLY A O 1
ATOM 641 N N . ARG A 1 88 ? 34.605 33.248 -3.624 1 27.61 83 ARG A N 1
ATOM 642 C CA . ARG A 1 88 ? 34.446 33.831 -2.296 1 28.16 83 ARG A CA 1
ATOM 643 C C . ARG A 1 88 ? 35.635 34.779 -2.078 1 27.86 83 ARG A C 1
ATOM 644 O O . ARG A 1 88 ? 36.766 34.453 -2.44 1 27.46 83 ARG A O 1
ATOM 652 N N . VAL A 1 89 ? 35.391 35.94 -1.469 1 27.88 84 VAL A N 1
ATOM 653 C CA . VAL A 1 89 ? 36.419 36.936 -1.213 1 29.54 84 VAL A CA 1
ATOM 654 C C . VAL A 1 89 ? 37.295 36.521 -0.04 1 31.32 84 VAL A C 1
ATOM 655 O O . VAL A 1 89 ? 36.806 36.306 1.075 1 33 84 VAL A O 1
ATOM 659 N N . LEU A 1 90 ? 38.57 36.354 -0.302 1 31.29 85 LEU A N 1
ATOM 660 C CA . LEU A 1 90 ? 39.551 35.944 0.679 1 32.8 85 LEU A CA 1
ATOM 661 C C . LEU A 1 90 ? 40.279 37.158 1.258 1 33.71 85 LEU A C 1
ATOM 662 O O . LEU A 1 90 ? 40.592 37.189 2.451 1 33.86 85 LEU A O 1
ATOM 667 N N . LYS A 1 91 ? 40.588 38.137 0.401 1 32.98 86 LYS A N 1
ATOM 668 C CA . LYS A 1 91 ? 41.339 39.322 0.794 1 32.82 86 LYS A CA 1
ATOM 669 C C . LYS A 1 91 ? 40.837 40.554 0.074 1 31.28 86 LYS A C 1
ATOM 670 O O . LYS A 1 91 ? 40.417 40.474 -1.078 1 30.74 86 LYS A O 1
ATOM 676 N N A LYS A 1 92 ? 40.914 41.709 0.746 0.54 30.67 87 LYS A N 1
ATOM 677 N N B LYS A 1 92 ? 40.967 41.711 0.73 0.46 30.66 87 LYS A N 1
ATOM 678 C CA A LYS A 1 92 ? 40.577 42.992 0.149 0.54 29.74 87 LYS A CA 1
ATOM 679 C CA B LYS A 1 92 ? 40.563 42.989 0.172 0.46 29.86 87 LYS A CA 1
ATOM 680 C C A LYS A 1 92 ? 41.726 43.92 0.498 0.54 29.24 87 LYS A C 1
ATOM 681 C C B LYS A 1 92 ? 41.654 43.997 0.512 0.46 29.26 87 LYS A C 1
ATOM 682 O O A LYS A 1 92 ? 42.063 44.071 1.675 0.54 29.69 87 LYS A O 1
ATOM 683 O O B LYS A 1 92 ? 41.887 44.277 1.689 0.46 29.66 87 LYS A O 1
ATOM 694 N N . TYR A 1 93 ? 42.326 44.533 -0.501 1 28.17 88 TYR A N 1
ATOM 695 C CA . TYR A 1 93 ? 43.41 45.495 -0.286 1 28.96 88 TYR A CA 1
ATOM 696 C C . TYR A 1 93 ? 42.865 46.937 -0.356 1 28.69 88 TYR A C 1
ATOM 697 O O . TYR A 1 93 ? 41.766 47.144 -0.873 1 27.71 88 TYR A O 1
ATOM 706 N N . PRO A 1 94 ? 43.575 47.947 0.183 1 29.52 89 PRO A N 1
ATOM 707 C CA . PRO A 1 94 ? 43.016 49.306 0.155 1 29.82 89 PRO A CA 1
ATOM 708 C C . PRO A 1 94 ? 42.97 49.864 -1.257 1 30.03 89 PRO A C 1
ATOM 709 O O . PRO A 1 94 ? 43.859 49.581 -2.073 1 29.32 89 PRO A O 1
ATOM 713 N N . PRO A 1 95 ? 41.972 50.702 -1.557 1 31.27 90 PRO A N 1
ATOM 714 C CA . PRO A 1 95 ? 41.975 51.393 -2.85 1 31.9 90 PRO A CA 1
ATOM 715 C C . PRO A 1 95 ? 43.195 52.332 -2.896 1 32.76 90 PRO A C 1
ATOM 716 O O . PRO A 1 95 ? 43.654 52.833 -1.876 1 32.83 90 PRO A O 1
ATOM 720 N N . ARG A 1 96 ? 43.727 52.509 -4.082 1 32.87 91 ARG A N 1
ATOM 721 C CA A ARG A 1 96 ? 44.938 53.26 -4.402 0.52 33.68 91 ARG A CA 1
ATOM 722 C CA B ARG A 1 96 ? 44.86 53.392 -4.283 0.48 33.8 91 ARG A CA 1
ATOM 723 C C . ARG A 1 96 ? 44.652 54.265 -5.516 1 34.38 91 ARG A C 1
ATOM 724 O O . ARG A 1 96 ? 43.668 54.103 -6.244 1 35.56 91 ARG A O 1
ATOM 739 N N . GLU A 1 97 ? 45.548 55.234 -5.708 1 33.9 92 GLU A N 1
ATOM 740 C CA . GLU A 1 97 ? 45.459 56.116 -6.849 1 34.14 92 GLU A CA 1
ATOM 741 C C . GLU A 1 97 ? 46.482 55.619 -7.86 1 33.92 92 GLU A C 1
ATOM 742 O O . GLU A 1 97 ? 47.49 54.998 -7.49 1 34.92 92 GLU A O 1
ATOM 748 N N . TYR A 1 98 ? 46.239 55.895 -9.125 1 32.82 93 TYR A N 1
ATOM 749 C CA . TYR A 1 98 ? 47.188 55.588 -10.177 1 32.84 93 TYR A CA 1
ATOM 750 C C . TYR A 1 98 ? 47.165 56.754 -11.188 1 34.42 93 TYR A C 1
ATOM 751 O O . TYR A 1 98 ? 46.165 57.453 -11.301 1 34.9 93 TYR A O 1
ATOM 760 N N . THR A 1 99 ? 48.249 56.954 -11.91 1 35.37 94 THR A N 1
ATOM 761 C CA . THR A 1 99 ? 48.359 58.028 -12.897 1 37.62 94 THR A CA 1
ATOM 762 C C . THR A 1 99 ? 48.069 57.506 -14.292 1 39.72 94 THR A C 1
ATOM 763 O O . THR A 1 99 ? 48.592 56.473 -14.69 1 38.86 94 THR A O 1
ATOM 767 N N . ARG A 1 100 ? 47.178 58.187 -15.013 1 42.29 95 ARG A N 1
ATOM 768 C CA . ARG A 1 100 ? 46.793 57.835 -16.38 1 44.93 95 ARG A CA 1
ATOM 769 C C . ARG A 1 100 ? 47.785 58.413 -17.367 1 47.09 95 ARG A C 1
ATOM 770 O O . ARG A 1 100 ? 48.49 59.371 -17.055 1 47.79 95 ARG A O 1
ATOM 778 N N . LYS A 1 101 ? 47.765 57.891 -18.597 1 48.97 96 LYS A N 1
ATOM 779 C CA . LYS A 1 101 ? 48.599 58.367 -19.686 1 51.57 96 LYS A CA 1
ATOM 780 C C . LYS A 1 101 ? 48.369 59.853 -19.964 1 53.62 96 LYS A C 1
ATOM 781 O O . LYS A 1 101 ? 49.312 60.555 -20.309 1 54.8 96 LYS A O 1
ATOM 787 N N . ASP A 1 102 ? 47.15 60.354 -19.749 1 53.92 97 ASP A N 1
ATOM 788 C CA . ASP A 1 102 ? 46.856 61.77 -19.961 1 54.48 97 ASP A CA 1
ATOM 789 C C . ASP A 1 102 ? 47.258 62.69 -18.785 1 54.05 97 ASP A C 1
ATOM 790 O O . ASP A 1 102 ? 47.013 63.886 -18.854 1 54.77 97 ASP A O 1
ATOM 795 N N . GLY A 1 103 ? 47.813 62.134 -17.71 1 52.06 98 GLY A N 1
ATOM 796 C CA . GLY A 1 103 ? 48.216 62.935 -16.562 1 51 98 GLY A CA 1
ATOM 797 C C . GLY A 1 103 ? 47.207 62.991 -15.425 1 49.54 98 GLY A C 1
ATOM 798 O O . GLY A 1 103 ? 47.545 63.422 -14.318 1 50.03 98 GLY A O 1
ATOM 799 N N . SER A 1 104 ? 45.952 62.58 -15.68 1 47.6 99 SER A N 1
ATOM 800 C CA . SER A 1 104 ? 44.932 62.576 -14.631 1 46.3 99 SER A CA 1
ATOM 801 C C . SER A 1 104 ? 45.206 61.434 -13.622 1 44.9 99 SER A C 1
ATOM 802 O O . SER A 1 104 ? 46.027 60.561 -13.883 1 44.85 99 SER A O 1
ATOM 805 N N . VAL A 1 105 ? 44.515 61.449 -12.477 1 43.29 100 VAL A N 1
ATOM 806 C CA . VAL A 1 105 ? 44.66 60.436 -11.444 1 42.43 100 VAL A CA 1
ATOM 807 C C . VAL A 1 105 ? 43.352 59.644 -11.307 1 40.08 100 VAL A C 1
ATOM 808 O O . VAL A 1 105 ? 42.278 60.233 -11.169 1 40 100 VAL A O 1
ATOM 812 N N . GLY A 1 106 ? 43.459 58.324 -11.366 1 37.72 101 GLY A N 1
ATOM 813 C CA . GLY A 1 106 ? 42.316 57.448 -11.204 1 35.98 101 GLY A CA 1
ATOM 814 C C . GLY A 1 106 ? 42.411 56.643 -9.925 1 33.97 101 GLY A C 1
ATOM 815 O O . GLY A 1 106 ? 43.316 56.861 -9.116 1 32.75 101 GLY A O 1
ATOM 816 N N . ARG A 1 107 ? 41.466 55.721 -9.732 1 33.1 102 ARG A N 1
ATOM 817 C CA . ARG A 1 107 ? 41.481 54.837 -8.577 1 32.55 102 ARG A CA 1
ATOM 818 C C . ARG A 1 107 ? 41.535 53.401 -9.04 1 30.83 102 ARG A C 1
ATOM 819 O O . ARG A 1 107 ? 41.015 53.05 -10.102 1 29.81 102 ARG A O 1
ATOM 827 N N . VAL A 1 108 ? 42.151 52.557 -8.215 1 29.76 103 VAL A N 1
ATOM 828 C CA . VAL A 1 108 ? 42.222 51.131 -8.497 1 29.54 103 VAL A CA 1
ATOM 829 C C . VAL A 1 108 ? 42.215 50.393 -7.151 1 29.11 103 VAL A C 1
ATOM 830 O O . VAL A 1 108 ? 42.793 50.892 -6.181 1 29.86 103 VAL A O 1
ATOM 834 N N . ALA A 1 109 ? 41.521 49.254 -7.063 1 27.39 104 ALA A N 1
ATOM 835 C CA . ALA A 1 109 ? 41.497 48.485 -5.816 1 26.81 104 ALA A CA 1
ATOM 836 C C . ALA A 1 109 ? 41.547 47.007 -6.146 1 27.3 104 ALA A C 1
ATOM 837 O O . ALA A 1 109 ? 40.87 46.589 -7.081 1 27.84 104 ALA A O 1
ATOM 839 N N . SER A 1 110 ? 42.265 46.203 -5.343 1 26.67 105 SER A N 1
ATOM 840 C CA . SER A 1 110 ? 42.378 44.766 -5.625 1 26.96 105 SER A CA 1
ATOM 841 C C . SER A 1 110 ? 41.805 43.883 -4.528 1 27.56 105 SER A C 1
ATOM 842 O O . SER A 1 110 ? 41.877 44.207 -3.347 1 27.49 105 SER A O 1
ATOM 845 N N . LEU A 1 111 ? 41.273 42.733 -4.938 1 27.54 106 LEU A N 1
ATOM 846 C CA . LEU A 1 111 ? 40.74 41.715 -4.035 1 29.1 106 LEU A CA 1
ATOM 847 C C . LEU A 1 111 ? 41.311 40.38 -4.475 1 28.31 106 LEU A C 1
ATOM 848 O O . LEU A 1 111 ? 41.71 40.227 -5.632 1 27.86 106 LEU A O 1
ATOM 853 N N . ILE A 1 112 ? 41.267 39.391 -3.591 1 28.06 107 ILE A N 1
ATOM 854 C CA . ILE A 1 112 ? 41.619 38.029 -3.944 1 27.84 107 ILE A CA 1
ATOM 855 C C . ILE A 1 112 ? 40.367 37.208 -3.733 1 27.57 107 ILE A C 1
ATOM 856 O O . ILE A 1 112 ? 39.727 37.294 -2.672 1 27.89 107 ILE A O 1
ATOM 861 N N . ILE A 1 113 ? 39.958 36.449 -4.753 1 25.77 108 ILE A N 1
ATOM 862 C CA . ILE A 1 113 ? 38.794 35.576 -4.629 1 25.44 108 ILE A CA 1
ATOM 863 C C . ILE A 1 113 ? 39.232 34.134 -4.935 1 25.35 108 ILE A C 1
ATOM 864 O O . ILE A 1 113 ? 40.284 33.929 -5.547 1 24.63 108 ILE A O 1
ATOM 869 N N . TYR A 1 114 ? 38.41 33.151 -4.555 1 25.3 109 TYR A N 1
ATOM 870 C CA . TYR A 1 114 ? 38.72 31.761 -4.871 1 25.81 109 TYR A CA 1
ATOM 871 C C . TYR A 1 114 ? 37.44 30.958 -5.074 1 25.66 109 TYR A C 1
ATOM 872 O O . TYR A 1 114 ? 36.42 31.252 -4.454 1 25.38 109 TYR A O 1
ATOM 881 N N . ASP A 1 115 ? 37.495 29.943 -5.922 1 25.61 110 ASP A N 1
ATOM 882 C CA . ASP A 1 115 ? 36.37 29.024 -6.047 1 25.87 110 ASP A CA 1
ATOM 883 C C . ASP A 1 115 ? 36.879 27.621 -5.649 1 26.72 110 ASP A C 1
ATOM 884 O O . ASP A 1 115 ? 37.923 27.519 -5.002 1 26.73 110 ASP A O 1
ATOM 889 N N . ASP A 1 116 ? 36.178 26.567 -6.033 1 27.1 111 ASP A N 1
ATOM 890 C CA . ASP A 1 116 ? 36.616 25.202 -5.753 1 28.35 111 ASP A CA 1
ATOM 891 C C . ASP A 1 116 ? 37.867 24.787 -6.543 1 28.99 111 ASP A C 1
ATOM 892 O O . ASP A 1 116 ? 38.391 23.714 -6.292 1 31.3 111 ASP A O 1
ATOM 897 N N . SER A 1 117 ? 38.343 25.609 -7.491 1 27.71 112 SER A N 1
ATOM 898 C CA . SER A 1 117 ? 39.454 25.288 -8.372 1 26.65 112 SER A CA 1
ATOM 899 C C . SER A 1 117 ? 40.754 26.085 -8.175 1 26.5 112 SER A C 1
ATOM 900 O O . SER A 1 117 ? 41.787 25.656 -8.652 1 26.66 112 SER A O 1
ATOM 903 N N . GLY A 1 118 ? 40.683 27.287 -7.615 1 26.33 113 GLY A N 1
ATOM 904 C CA . GLY A 1 118 ? 41.867 28.134 -7.492 1 26.58 113 GLY A CA 1
ATOM 905 C C . GLY A 1 118 ? 41.528 29.55 -7.103 1 26.68 113 GLY A C 1
ATOM 906 O O . GLY A 1 118 ? 40.37 29.833 -6.782 1 26.76 113 GLY A O 1
ATOM 907 N N . ARG A 1 119 ? 42.532 30.433 -7.094 1 26.53 114 ARG A N 1
ATOM 908 C CA . ARG A 1 119 ? 42.382 31.832 -6.693 1 27.97 114 ARG A CA 1
ATOM 909 C C . ARG A 1 119 ? 42.656 32.775 -7.847 1 26.6 114 ARG A C 1
ATOM 910 O O . ARG A 1 119 ? 43.41 32.445 -8.768 1 26.41 114 ARG A O 1
ATOM 918 N N . ALA A 1 120 ? 42.112 33.981 -7.761 1 25.86 115 ALA A N 1
ATOM 919 C CA . ALA A 1 120 ? 42.375 34.995 -8.773 1 26.64 115 ALA A CA 1
ATOM 920 C C . ALA A 1 120 ? 42.38 36.359 -8.116 1 26.87 115 ALA A C 1
ATOM 921 O O . ALA A 1 120 ? 41.599 36.606 -7.194 1 26.01 115 ALA A O 1
ATOM 923 N N . ARG A 1 121 ? 43.255 37.235 -8.589 1 27.18 116 ARG A N 1
ATOM 924 C CA . ARG A 1 121 ? 43.219 38.628 -8.175 1 27.61 116 ARG A CA 1
ATOM 925 C C . ARG A 1 121 ? 42.112 39.286 -9.015 1 27.46 116 ARG A C 1
ATOM 926 O O . ARG A 1 121 ? 41.997 39.019 -10.218 1 28.44 116 ARG A O 1
ATOM 934 N N . VAL A 1 122 ? 41.293 40.108 -8.388 1 26.02 117 VAL A N 1
ATOM 935 C CA . VAL A 1 122 ? 40.257 40.874 -9.047 1 26.16 117 VAL A CA 1
ATOM 936 C C . VAL A 1 122 ? 40.632 42.34 -8.923 1 27.28 117 VAL A C 1
ATOM 937 O O . VAL A 1 122 ? 40.795 42.818 -7.803 1 28.35 117 VAL A O 1
ATOM 941 N N . VAL A 1 123 ? 40.825 43.036 -1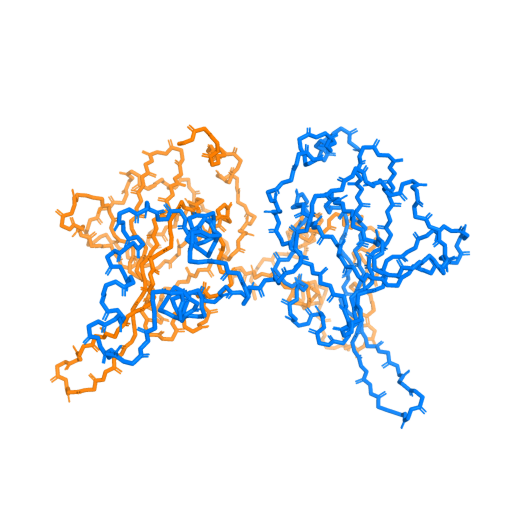0.047 1 26.41 118 VAL A N 1
ATOM 942 C CA . VAL A 1 123 ? 41.233 44.433 -10.021 1 27.84 118 VAL A CA 1
ATOM 943 C C . VAL A 1 123 ? 40.083 45.362 -10.447 1 28.4 118 VAL A C 1
ATOM 944 O O . VAL A 1 123 ? 39.691 45.349 -11.615 1 28.6 118 VAL A O 1
ATOM 948 N N . LEU A 1 124 ? 39.562 46.166 -9.517 1 27.81 119 LEU A N 1
ATOM 949 C CA . LEU A 1 124 ? 38.474 47.123 -9.78 1 29.23 119 LEU A CA 1
ATOM 950 C C . LEU A 1 124 ? 39.073 48.44 -10.256 1 29.57 119 LEU A C 1
ATOM 951 O O . LEU A 1 124 ? 39.928 48.998 -9.577 1 29.61 119 LEU A O 1
ATOM 956 N N . TRP A 1 125 ? 38.653 48.917 -11.428 1 29.34 120 TRP A N 1
ATOM 957 C CA . TRP A 1 125 ? 39.178 50.154 -11.978 1 29.69 120 TRP A CA 1
ATOM 958 C C . TRP A 1 125 ? 38.2 51.308 -11.925 1 29.54 120 TRP A C 1
ATOM 959 O O . TRP A 1 125 ? 37.067 51.197 -12.387 1 29.07 120 TRP A O 1
ATOM 970 N N . ASP A 1 126 ? 38.686 52.444 -11.463 1 30.46 121 ASP A N 1
ATOM 971 C CA . ASP A 1 126 ? 38.001 53.74 -11.507 1 31.42 121 ASP A CA 1
ATOM 972 C C . ASP A 1 126 ? 36.57 53.705 -10.968 1 32.13 121 ASP A C 1
ATOM 973 O O . ASP A 1 126 ? 36.435 53.387 -9.798 1 32.54 121 ASP A O 1
ATOM 978 N N . ALA A 1 127 ? 35.499 53.995 -11.769 1 32.58 122 ALA A N 1
ATOM 979 C CA . ALA A 1 127 ? 34.132 53.975 -11.224 1 32.94 122 ALA A CA 1
ATOM 980 C C . ALA A 1 127 ? 33.71 52.624 -10.661 1 32.73 122 ALA A C 1
ATOM 981 O O . ALA A 1 127 ? 32.814 52.586 -9.82 1 32.81 122 ALA A O 1
ATOM 983 N N . LYS A 1 128 ? 34.357 51.511 -11.087 1 31.98 123 LYS A N 1
ATOM 984 C CA . LYS A 1 128 ? 34.027 50.197 -10.505 1 31.78 123 LYS A CA 1
ATOM 985 C C . LYS A 1 128 ? 34.42 50.102 -9.022 1 31.5 123 LYS A C 1
ATOM 986 O O . LYS A 1 128 ? 33.799 49.357 -8.274 1 31.2 123 LYS A O 1
ATOM 992 N N . VAL A 1 129 ? 35.403 50.911 -8.588 1 31.56 124 VAL A N 1
ATOM 993 C CA . VAL A 1 129 ? 35.782 50.964 -7.185 1 32.43 124 VAL A CA 1
ATOM 994 C C . VAL A 1 129 ? 34.626 51.598 -6.407 1 33.61 124 VAL A C 1
ATOM 995 O O . VAL A 1 129 ? 34.111 50.991 -5.484 1 32.59 124 VAL A O 1
ATOM 999 N N . SER A 1 130 ? 34.161 52.784 -6.839 1 35.15 125 SER A N 1
ATOM 1000 C CA . SER A 1 130 ? 33.045 53.467 -6.178 1 36.85 125 SER A CA 1
ATOM 1001 C C . SER A 1 130 ? 31.782 52.614 -6.228 1 36.51 125 SER A C 1
ATOM 1002 O O . SER A 1 130 ? 31.051 52.528 -5.243 1 37.38 125 SER A O 1
ATOM 1005 N N . GLU A 1 131 ? 31.544 51.952 -7.36 1 34.84 126 GLU A N 1
ATOM 1006 C CA . GLU A 1 131 ? 30.349 51.141 -7.538 1 34.86 126 GLU A CA 1
ATOM 1007 C C . GLU A 1 131 ? 30.301 49.887 -6.648 1 34.69 126 GLU A C 1
ATOM 1008 O O . GLU A 1 131 ? 29.245 49.576 -6.096 1 35.08 126 GLU A O 1
ATOM 1014 N N . TYR A 1 132 ?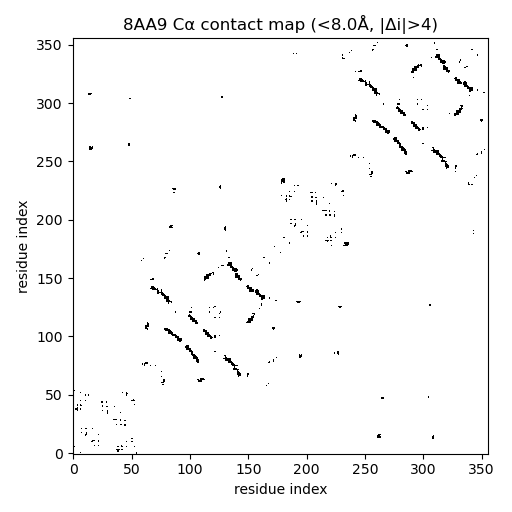 31.432 49.161 -6.515 1 33.84 127 TYR A N 1
ATOM 1015 C CA . TYR A 1 132 ? 31.411 47.885 -5.786 1 34.34 127 TYR A CA 1
ATOM 1016 C C . TYR A 1 132 ? 32.253 47.691 -4.558 1 33.72 127 TYR A C 1
ATOM 1017 O O . TYR A 1 132 ? 31.944 46.79 -3.781 1 33.86 127 TYR A O 1
ATOM 1026 N N . TYR A 1 133 ? 33.374 48.401 -4.444 1 34.05 128 TYR A N 1
ATOM 1027 C CA . TYR A 1 133 ? 34.357 48.145 -3.396 1 35.6 128 TYR A CA 1
ATOM 1028 C C . TYR A 1 133 ? 33.793 48.075 -1.965 1 37.86 128 TYR A C 1
ATOM 1029 O O . TYR A 1 133 ? 34.092 47.117 -1.251 1 36.82 128 TYR A O 1
ATOM 1038 N N . ASN A 1 134 ? 33.023 49.069 -1.535 1 40.75 129 ASN A N 1
ATOM 1039 C CA . ASN A 1 134 ? 32.453 49.058 -0.171 1 44.08 129 ASN A CA 1
ATOM 1040 C C . ASN A 1 134 ? 31.343 48.013 -0.013 1 46.78 129 ASN A C 1
ATOM 1041 O O . ASN A 1 134 ? 31.067 47.576 1.103 1 47.1 129 ASN A O 1
ATOM 1046 N N . LYS A 1 135 ? 30.702 47.606 -1.118 1 48.85 130 LYS A N 1
ATOM 1047 C CA . LYS A 1 135 ? 29.645 46.602 -1.059 1 51.41 130 LYS A CA 1
ATOM 1048 C C . LYS A 1 135 ? 30.192 45.176 -0.814 1 53.05 130 LYS A C 1
ATOM 1049 O O . LYS A 1 135 ? 29.48 44.318 -0.285 1 54.16 130 LYS A O 1
ATOM 1055 N N . ILE A 1 136 ? 31.465 44.93 -1.152 1 52.62 131 ILE A N 1
ATOM 1056 C CA . ILE A 1 136 ? 32.081 43.612 -0.998 1 52.21 131 ILE A CA 1
ATOM 1057 C C . ILE A 1 136 ? 32.773 43.417 0.354 1 51.66 131 ILE A C 1
ATOM 1058 O O . ILE A 1 136 ? 33.428 44.323 0.814 1 52.98 131 ILE A O 1
ATOM 1063 N N . GLU A 1 137 ? 32.658 42.239 0.992 1 50.06 132 GLU A N 1
ATOM 1064 C CA . GLU A 1 137 ? 33.407 41.954 2.234 1 48.5 132 GLU A CA 1
ATOM 1065 C C . GLU A 1 137 ? 33.964 40.513 2.218 1 45.36 132 GLU A C 1
ATOM 1066 O O . GLU A 1 137 ? 33.473 39.66 1.494 1 44.82 132 GLU A O 1
ATOM 1072 N N . VAL A 1 138 ? 34.98 40.253 3.008 1 43.69 133 VAL A N 1
ATOM 1073 C CA . VAL A 1 138 ? 35.613 38.942 3.098 1 42.82 133 VAL A CA 1
ATOM 1074 C C . VAL A 1 138 ? 34.595 37.868 3.512 1 40.33 133 VAL A C 1
ATOM 1075 O O . VAL A 1 138 ? 33.794 38.11 4.404 1 39.86 133 VAL A O 1
ATOM 1079 N N . GLY A 1 139 ? 34.538 36.778 2.763 1 37.56 134 GLY A N 1
ATOM 1080 C CA . GLY A 1 139 ? 33.551 35.739 3.004 1 35.75 134 GLY A CA 1
ATOM 1081 C C . GLY A 1 139 ? 32.38 35.843 2.051 1 34.52 134 GLY A C 1
ATOM 1082 O O . GLY A 1 139 ? 31.69 34.854 1.836 1 34.38 134 GLY A O 1
ATOM 1083 N N . ASP A 1 140 ? 32.118 37.04 1.483 1 34.6 135 ASP A N 1
ATOM 1084 C CA . ASP A 1 140 ? 31.055 37.21 0.5 1 35.91 135 ASP A CA 1
ATOM 1085 C C . ASP A 1 140 ? 31.466 36.483 -0.783 1 34.64 135 ASP A C 1
ATOM 1086 O O . ASP A 1 140 ? 32.648 36.336 -1.047 1 33.36 135 ASP A O 1
ATOM 1091 N N . VAL A 1 141 ? 30.496 36.098 -1.597 1 34.82 136 VAL A N 1
ATOM 1092 C CA . VAL A 1 141 ? 30.764 35.493 -2.894 1 35.77 136 VAL A CA 1
ATOM 1093 C C . VAL A 1 141 ? 30.394 36.522 -3.953 1 36.22 136 VAL A C 1
ATOM 1094 O O . VAL A 1 141 ? 29.391 37.21 -3.809 1 37.14 136 VAL A O 1
ATOM 1098 N N . ILE A 1 142 ? 31.204 36.664 -4.989 1 35.01 137 ILE A N 1
ATOM 1099 C CA . ILE A 1 142 ? 30.883 37.537 -6.106 1 34.07 137 ILE A CA 1
ATOM 1100 C C . ILE A 1 142 ? 30.877 36.709 -7.386 1 32.36 137 ILE A C 1
ATOM 1101 O O . ILE A 1 142 ? 31.509 35.659 -7.463 1 32.09 137 ILE A O 1
ATOM 1106 N N . LYS A 1 143 ? 30.12 37.161 -8.368 1 30.04 138 LYS A N 1
ATOM 1107 C CA . LYS A 1 143 ? 30.116 36.577 -9.691 1 29.14 138 LYS A CA 1
ATOM 1108 C C . LYS A 1 143 ? 30.72 37.652 -10.572 1 28.26 138 LYS A C 1
ATOM 1109 O O . LYS A 1 143 ? 30.319 38.813 -10.481 1 27.99 138 LYS A O 1
ATOM 1115 N N . VAL A 1 144 ? 31.673 37.278 -11.428 1 27.3 139 VAL A N 1
ATOM 1116 C CA . VAL A 1 144 ? 32.354 38.211 -12.307 1 26.64 139 VAL A CA 1
ATOM 1117 C C . VAL A 1 144 ? 32.017 37.908 -13.742 1 27.39 139 VAL A C 1
ATOM 1118 O O . VAL A 1 144 ? 32.18 36.757 -14.176 1 27.58 139 VAL A O 1
ATOM 1122 N N . LEU A 1 145 ? 31.58 38.934 -14.504 1 26.79 140 LEU A N 1
ATOM 1123 C CA . LEU A 1 145 ? 31.203 38.751 -15.892 1 28.41 140 LEU A CA 1
ATOM 1124 C C . LEU A 1 145 ? 31.902 39.723 -16.776 1 29.47 140 LEU A C 1
ATOM 1125 O O . LEU A 1 145 ? 32.045 40.878 -16.389 1 29.55 140 LEU A O 1
ATOM 1130 N N . ASP A 1 146 ? 32.249 39.307 -18.008 1 30.58 141 ASP A N 1
ATOM 1131 C CA . ASP A 1 146 ? 32.773 40.223 -19.012 1 32.29 141 ASP A CA 1
ATOM 1132 C C . ASP A 1 146 ? 34.054 40.97 -18.613 1 32.12 141 ASP A C 1
ATOM 1133 O O . ASP A 1 146 ? 34.277 42.09 -19.085 1 33 141 ASP A O 1
ATOM 1138 N N . ALA A 1 147 ? 34.879 40.362 -17.756 1 30.57 142 ALA A N 1
ATOM 1139 C CA . ALA A 1 147 ? 36.119 41.001 -17.333 1 30.31 142 ALA A CA 1
ATOM 1140 C C . ALA A 1 147 ? 37.226 40.655 -18.301 1 30.38 142 ALA A C 1
ATOM 1141 O O . ALA A 1 147 ? 37.181 39.579 -18.894 1 31.23 142 ALA A O 1
ATOM 1143 N N . GLN A 1 148 ? 38.25 41.507 -18.416 1 30.35 143 GLN A N 1
ATOM 1144 C CA . GLN A 1 148 ? 39.406 41.161 -19.229 1 31.62 143 GLN A CA 1
ATOM 1145 C C . GLN A 1 148 ? 40.315 40.303 -18.337 1 31.1 143 GLN A C 1
ATOM 1146 O O . GLN A 1 148 ? 40.414 40.55 -17.132 1 31.87 143 GLN A O 1
ATOM 1152 N N . VAL A 1 149 ? 40.973 39.32 -18.917 1 29.3 144 VAL A N 1
ATOM 1153 C CA . VAL A 1 149 ? 41.897 38.483 -18.169 1 28.22 144 VAL A CA 1
ATOM 1154 C C . VAL A 1 149 ? 43.31 38.842 -18.532 1 28.09 144 VAL A C 1
ATOM 1155 O O . VAL A 1 149 ? 43.685 38.799 -19.713 1 27.45 144 VAL A O 1
ATOM 1159 N N . LYS A 1 150 ? 44.1 39.175 -17.527 1 27.55 145 LYS A N 1
ATOM 1160 C CA . LYS A 1 150 ? 45.506 39.517 -17.752 1 28.75 145 LYS A CA 1
ATOM 1161 C C . LYS A 1 150 ? 46.409 38.58 -17.011 1 29.88 145 LYS A C 1
ATOM 1162 O O . LYS A 1 150 ? 45.992 37.927 -16.047 1 29.72 145 LYS A O 1
ATOM 1168 N N . GLU A 1 151 ? 47.675 38.571 -17.421 1 30.68 146 GLU A N 1
ATOM 1169 C CA . GLU A 1 151 ? 48.671 37.765 -16.748 1 31.49 146 GLU A CA 1
ATOM 1170 C C . GLU A 1 151 ? 49.215 38.602 -15.599 1 32.04 146 GLU A C 1
ATOM 1171 O O . GLU A 1 151 ? 49.603 39.746 -15.796 1 32.1 146 GLU A O 1
ATOM 1177 N N . SER A 1 152 ? 49.2 38.061 -14.394 1 32.2 147 SER A N 1
ATOM 1178 C CA . SER A 1 152 ? 49.739 38.742 -13.236 1 33.09 147 SER A CA 1
ATOM 1179 C C . SER A 1 152 ? 51.275 38.784 -13.34 1 33.86 147 SER A C 1
ATOM 1180 O O . SER A 1 152 ? 51.865 38.094 -14.18 1 33.45 147 SER A O 1
ATOM 1183 N N . LEU A 1 153 ? 51.931 39.53 -12.454 1 35.62 148 LEU A N 1
ATOM 1184 C CA . LEU A 1 153 ? 53.397 39.555 -12.4 1 37.79 148 LEU A CA 1
ATOM 1185 C C . LEU A 1 153 ? 53.989 38.149 -12.062 1 40.45 148 LEU A C 1
ATOM 1186 O O . LEU A 1 153 ? 55.158 37.886 -12.361 1 41.83 148 LEU A O 1
ATOM 1191 N N . SER A 1 154 ? 53.165 37.214 -11.53 1 41.13 149 SER A N 1
ATOM 1192 C CA . SER A 1 154 ? 53.642 35.845 -11.273 1 42.13 149 SER A CA 1
ATOM 1193 C C . SER A 1 154 ? 53.197 34.817 -12.327 1 42.07 149 SER A C 1
ATOM 1194 O O . SER A 1 154 ? 53.318 33.619 -12.091 1 42.89 149 SER A O 1
ATOM 1197 N N . GLY A 1 155 ? 52.717 35.281 -13.474 1 40.65 150 GLY A N 1
ATOM 1198 C CA . GLY A 1 155 ? 52.293 34.412 -14.566 1 40.05 150 GLY A CA 1
ATOM 1199 C C . GLY A 1 155 ? 50.896 33.823 -14.437 1 38.79 150 GLY A C 1
ATOM 1200 O O . GLY A 1 155 ? 50.536 32.94 -15.211 1 39.23 150 GLY A O 1
ATOM 1201 N N . LEU A 1 156 ? 50.095 34.286 -13.463 1 36.78 151 LEU A N 1
ATOM 1202 C CA . LEU A 1 156 ? 48.758 33.74 -13.219 1 35.18 151 LEU A CA 1
ATOM 1203 C C . LEU A 1 156 ? 47.616 34.669 -13.726 1 33.62 151 LEU A C 1
ATOM 1204 O O . LEU A 1 156 ? 47.733 35.882 -13.661 1 32.41 151 LEU A O 1
ATOM 1209 N N . PRO A 1 157 ? 46.471 34.11 -14.127 1 32.56 152 PRO A N 1
ATOM 1210 C CA . PRO A 1 157 ? 45.334 34.969 -14.551 1 31.43 152 PRO A CA 1
ATOM 1211 C C . PRO A 1 157 ? 44.789 35.913 -13.445 1 29.89 152 PRO A C 1
ATOM 1212 O O . PRO A 1 157 ? 44.643 35.486 -12.299 1 29.24 152 PRO A O 1
ATOM 1216 N N . GLU A 1 158 ? 44.474 37.188 -13.798 1 28.92 153 GLU A N 1
ATOM 1217 C CA . GLU A 1 158 ? 43.84 38.232 -12.963 1 28.65 153 GLU A CA 1
ATOM 1218 C C . GLU A 1 158 ? 42.632 38.741 -13.723 1 28.14 153 GLU A C 1
ATOM 1219 O O . GLU A 1 158 ? 42.713 38.914 -14.947 1 29.01 153 GLU A O 1
ATOM 1225 N N . LEU A 1 159 ? 41.576 39.095 -13.007 1 26.87 154 LEU A N 1
ATOM 1226 C CA . LEU A 1 159 ? 40.319 39.58 -13.586 1 27.19 154 LEU A CA 1
ATOM 1227 C C . LEU A 1 159 ? 40.251 41.099 -13.493 1 28.63 154 LEU A C 1
ATOM 1228 O O . LEU A 1 159 ? 40.224 41.637 -12.388 1 30.37 154 LEU A O 1
ATOM 1233 N N . HIS A 1 160 ? 40.22 41.778 -14.622 1 27.1 155 HIS A N 1
ATOM 1234 C CA . HIS A 1 160 ? 40.187 43.245 -14.631 1 27.79 155 HIS A CA 1
ATOM 1235 C C . HIS A 1 160 ? 38.775 43.773 -14.825 1 27.62 155 HIS A C 1
ATOM 1236 O O . HIS A 1 160 ? 38.145 43.507 -15.831 1 27.13 155 HIS A O 1
ATOM 1243 N N . ILE A 1 161 ? 38.257 44.457 -13.812 1 26.97 156 ILE A N 1
ATOM 1244 C CA . ILE A 1 161 ? 36.903 44.969 -13.81 1 26.94 156 ILE A CA 1
ATOM 1245 C C . ILE A 1 161 ? 36.916 46.43 -14.298 1 28.78 156 ILE A C 1
ATOM 1246 O O . ILE A 1 161 ? 37.148 47.354 -13.518 1 28.22 156 ILE A O 1
ATOM 1251 N N . ASN A 1 162 ? 36.777 46.591 -15.632 1 29.55 157 ASN A N 1
ATOM 1252 C CA . ASN A 1 162 ? 36.731 47.877 -16.314 1 31.57 157 ASN A CA 1
ATOM 1253 C C . ASN A 1 162 ? 35.256 48.246 -16.677 1 32.85 157 ASN A C 1
ATOM 1254 O O . ASN A 1 162 ? 34.348 47.543 -16.256 1 33.5 157 ASN A O 1
ATOM 1259 N N . PHE A 1 163 ? 35.014 49.32 -17.474 1 33.55 158 PHE A N 1
ATOM 1260 C CA . PHE A 1 163 ? 33.676 49.774 -17.862 1 34.82 158 PHE A CA 1
ATOM 1261 C C . PHE A 1 163 ? 32.767 48.657 -18.338 1 34.4 158 PHE A C 1
ATOM 1262 O O . PHE A 1 163 ? 31.594 48.628 -18.009 1 34.46 158 PHE A O 1
ATOM 1270 N N . ARG A 1 164 ? 33.323 47.712 -19.094 1 33.88 159 ARG A N 1
ATOM 1271 C CA . ARG A 1 164 ? 32.547 46.632 -19.67 1 33.6 159 ARG A CA 1
ATOM 1272 C C . ARG A 1 164 ? 32.135 45.552 -18.675 1 34.06 159 ARG A C 1
ATOM 1273 O O . ARG A 1 164 ? 31.122 44.884 -18.862 1 35.04 159 ARG A O 1
ATOM 1281 N N . ALA A 1 165 ? 32.931 45.36 -17.654 1 32.77 160 ALA A N 1
ATOM 1282 C CA . ALA A 1 165 ? 32.734 44.236 -16.736 1 32.51 160 ALA A CA 1
ATOM 1283 C C . ALA A 1 165 ? 31.588 44.433 -15.749 1 32.41 160 ALA A C 1
ATOM 1284 O O . ALA A 1 165 ? 31.187 45.566 -15.514 1 31.94 160 ALA A O 1
ATOM 1286 N N . ARG A 1 166 ? 31.06 43.351 -15.173 1 32.1 161 ARG A N 1
ATOM 1287 C CA . ARG A 1 166 ? 29.997 43.423 -14.188 1 33.25 161 ARG A CA 1
ATOM 1288 C C . ARG A 1 166 ? 30.311 42.5 -13.026 1 33.59 161 ARG A C 1
ATOM 1289 O O . ARG A 1 166 ? 31.017 41.497 -13.169 1 33.58 161 ARG A O 1
ATOM 1297 N N . ILE A 1 167 ? 29.788 42.838 -11.864 1 32.56 162 ILE A N 1
ATOM 1298 C CA . ILE A 1 167 ? 29.947 42.006 -10.686 1 33.37 162 ILE A CA 1
ATOM 1299 C C . ILE A 1 167 ? 28.565 41.864 -10.079 1 35.23 162 ILE A C 1
ATOM 1300 O O . ILE A 1 167 ? 27.825 42.858 -9.963 1 34.85 162 ILE A O 1
ATOM 1305 N N . ILE A 1 168 ? 28.226 40.653 -9.672 1 35.72 163 ILE A N 1
ATOM 1306 C CA . ILE A 1 168 ? 26.989 40.373 -8.975 1 37.49 163 ILE A CA 1
ATOM 1307 C C . ILE A 1 168 ? 27.369 39.963 -7.581 1 39.06 163 ILE A C 1
ATOM 1308 O O . ILE A 1 168 ? 28.152 39.037 -7.399 1 38.12 163 ILE A O 1
ATOM 1313 N N . LEU A 1 169 ? 26.868 40.684 -6.592 1 40.77 164 LEU A N 1
ATOM 1314 C CA . LEU A 1 169 ? 27.167 40.393 -5.198 1 42.97 164 LEU A CA 1
ATOM 1315 C C . LEU A 1 169 ? 26.269 39.301 -4.713 1 43.96 164 LEU A C 1
ATOM 1316 O O . LEU A 1 169 ? 25.061 39.335 -4.971 1 44.9 164 LEU A O 1
ATOM 1321 N N . ASN A 1 170 ? 26.849 38.299 -4.021 1 43.32 165 ASN A N 1
ATOM 1322 C CA . ASN A 1 170 ? 26.171 37.102 -3.506 1 43.38 165 ASN A CA 1
ATOM 1323 C C . ASN A 1 170 ? 25.161 36.531 -4.516 1 42 165 ASN A C 1
ATOM 1324 O O . ASN A 1 170 ? 23.945 36.642 -4.345 1 42.11 165 ASN A O 1
ATOM 1329 N N . PRO A 1 171 ? 25.695 36.018 -5.645 1 40.26 166 PRO A N 1
ATOM 1330 C CA . PRO A 1 171 ? 24.82 35.554 -6.722 1 39.59 166 PRO A CA 1
ATOM 1331 C C . PRO A 1 171 ? 24.042 34.298 -6.396 1 40.12 166 PRO A C 1
ATOM 1332 O O . PRO A 1 171 ? 24.41 33.553 -5.496 1 39.79 166 PRO A O 1
ATOM 1336 N N . ASP A 1 172 ? 22.994 34.038 -7.203 1 40.57 167 ASP A N 1
ATOM 1337 C CA . ASP A 1 172 ? 22.184 32.827 -7.17 1 41.54 167 ASP A CA 1
ATOM 1338 C C . ASP A 1 172 ? 22.797 31.99 -8.263 1 40.27 167 ASP A C 1
ATOM 1339 O O . ASP A 1 172 ? 22.55 32.266 -9.435 1 40.65 167 ASP A O 1
ATOM 1344 N N . ASP A 1 173 ? 23.682 31.049 -7.903 1 38.2 168 ASP A N 1
ATOM 1345 C CA . ASP A 1 173 ? 24.411 30.266 -8.893 1 36.88 168 ASP A CA 1
ATOM 1346 C C . ASP A 1 173 ? 24.749 28.899 -8.289 1 35.86 168 ASP A C 1
ATOM 1347 O O . ASP A 1 173 ? 25.164 28.83 -7.141 1 34.84 168 ASP A O 1
ATOM 1352 N N . PRO A 1 174 ? 24.577 27.809 -9.044 1 36.59 169 PRO A N 1
ATOM 1353 C CA . PRO A 1 174 ? 24.871 26.471 -8.489 1 36.74 169 PRO A CA 1
ATOM 1354 C C . PRO A 1 174 ? 26.317 26.255 -8.023 1 36.11 169 PRO A C 1
ATOM 1355 O O . PRO A 1 174 ? 26.56 25.418 -7.15 1 36.28 169 PRO A O 1
ATOM 1359 N N . ARG A 1 175 ? 27.282 27.018 -8.58 1 34.58 170 ARG A N 1
ATOM 1360 C CA . ARG A 1 175 ? 28.682 26.876 -8.175 1 32.6 170 ARG A CA 1
ATOM 1361 C C . ARG A 1 175 ? 28.953 27.388 -6.765 1 32.12 170 ARG A C 1
ATOM 1362 O O . ARG A 1 175 ? 29.927 26.97 -6.155 1 32.43 170 ARG A O 1
ATOM 1370 N N . VAL A 1 176 ? 28.125 28.298 -6.251 1 31.8 171 VAL A N 1
ATOM 1371 C CA . VAL A 1 176 ? 28.353 28.892 -4.94 1 32.88 171 VAL A CA 1
ATOM 1372 C C . VAL A 1 176 ? 28.469 27.847 -3.815 1 33.34 171 VAL A C 1
ATOM 1373 O O . VAL A 1 176 ? 29.406 27.907 -3.021 1 33.22 171 VAL A O 1
ATOM 1377 N N . GLU A 1 177 ? 27.575 26.853 -3.792 1 34.1 172 GLU A N 1
ATOM 1378 C CA . GLU A 1 177 ? 27.631 25.806 -2.747 1 35.78 172 GLU A CA 1
ATOM 1379 C C . GLU A 1 177 ? 28.891 24.935 -2.794 1 35.8 172 GLU A C 1
ATOM 1380 O O . GLU A 1 177 ? 29.229 24.281 -1.808 1 36.82 172 GLU A O 1
ATOM 1386 N N A MET A 1 178 ? 29.594 24.94 -3.934 0.48 34.83 173 MET A N 1
ATOM 1387 N N B MET A 1 178 ? 29.591 24.939 -3.928 0.52 35.03 173 MET A N 1
ATOM 1388 C CA A MET A 1 178 ? 30.824 24.181 -4.107 0.48 34.6 173 MET A CA 1
ATOM 1389 C CA B MET A 1 178 ? 30.81 24.163 -4.083 0.52 34.97 173 MET A CA 1
ATOM 1390 C C A MET A 1 178 ? 32.068 24.901 -3.569 0.48 34.16 173 MET A C 1
ATOM 1391 C C B MET A 1 178 ? 32.075 24.905 -3.605 0.52 34.35 173 MET A C 1
ATOM 1392 O O A MET A 1 178 ? 33.124 24.278 -3.459 0.48 34.19 173 MET A O 1
ATOM 1393 O O B MET A 1 178 ? 33.14 24.294 -3.532 0.52 34.38 173 MET A O 1
ATOM 1402 N N . ILE A 1 179 ? 31.972 26.206 -3.276 1 33.41 174 ILE A N 1
ATOM 1403 C CA . ILE A 1 179 ? 33.126 26.972 -2.813 1 32.7 174 ILE A CA 1
ATOM 1404 C C . ILE A 1 179 ? 33.38 26.709 -1.353 1 33.28 174 ILE A C 1
ATOM 1405 O O . ILE A 1 179 ? 32.499 26.971 -0.545 1 32.33 174 ILE A O 1
ATOM 1410 N N . PRO A 1 180 ? 34.59 26.257 -0.978 1 35.02 175 PRO A N 1
ATOM 1411 C CA . PRO A 1 180 ? 34.858 25.99 0.441 1 36.46 175 PRO A CA 1
ATOM 1412 C C . PRO A 1 180 ? 34.701 27.227 1.325 1 38.1 175 PRO A C 1
ATOM 1413 O O . PRO A 1 180 ? 34.999 28.343 0.905 1 37.35 175 PRO A O 1
ATOM 1417 N N . PRO A 1 181 ? 34.257 27.045 2.583 1 39.46 176 PRO A N 1
ATOM 1418 C CA . PRO A 1 181 ? 34.177 28.201 3.501 1 39.7 176 PRO A CA 1
ATOM 1419 C C . PRO A 1 181 ? 35.568 28.714 3.885 1 39.82 176 PRO A C 1
ATOM 1420 O O . PRO A 1 181 ? 36.556 27.991 3.729 1 39.23 176 PRO A O 1
ATOM 1424 N N . LEU A 1 182 ? 35.656 29.978 4.349 1 41.36 177 LEU A N 1
ATOM 1425 C CA . LEU A 1 182 ? 36.916 30.613 4.75 1 43.31 177 LEU A CA 1
ATOM 1426 C C . LEU A 1 182 ? 37.77 29.76 5.684 1 46.33 177 LEU A C 1
ATOM 1427 O O . LEU A 1 182 ? 38.979 29.689 5.497 1 46.79 177 LEU A O 1
ATOM 1432 N N . GLU A 1 183 ? 37.148 29.123 6.693 1 48.66 178 GLU A N 1
ATOM 1433 C CA . GLU A 1 183 ? 37.827 28.272 7.687 1 51.81 178 GLU A CA 1
ATOM 1434 C C . GLU A 1 183 ? 38.59 27.113 7.038 1 54.27 178 GLU A C 1
ATOM 1435 O O . GLU A 1 183 ? 39.645 26.726 7.533 1 55 178 GLU A O 1
ATOM 1441 N N . GLU A 1 184 ? 38.062 26.553 5.94 1 55.36 179 GLU A N 1
ATOM 1442 C CA . GLU A 1 184 ? 38.737 25.457 5.239 1 56.95 179 GLU A CA 1
ATOM 1443 C C . GLU A 1 184 ? 39.929 25.903 4.377 1 58.72 179 GLU A C 1
ATOM 1444 O O . GLU A 1 184 ? 40.604 25.058 3.785 1 58.98 179 GLU A O 1
ATOM 1450 N N . VAL A 1 185 ? 40.177 27.216 4.275 1 59.66 180 VAL A N 1
ATOM 1451 C CA . VAL A 1 185 ? 41.276 27.764 3.484 1 61.19 180 VAL A CA 1
ATOM 1452 C C . VAL A 1 185 ? 42.388 28.342 4.375 1 62.43 180 VAL A C 1
ATOM 1453 O O . VAL A 1 185 ? 42.152 28.678 5.542 1 62.99 180 VAL A O 1
ATOM 1457 N N . THR B 1 7 ? 37.383 58.581 16.616 1 53.48 2 THR B N 1
ATOM 1458 C CA . THR B 1 7 ? 37.013 57.376 17.356 1 54.06 2 THR B CA 1
ATOM 1459 C C . THR B 1 7 ? 37.976 57.102 18.505 1 54.55 2 THR B C 1
ATOM 1460 O O . THR B 1 7 ? 39.164 57.381 18.399 1 55.38 2 THR B O 1
ATOM 1464 N N . VAL B 1 8 ? 37.45 56.593 19.62 1 54.06 3 VAL B N 1
ATOM 1465 C CA . VAL B 1 8 ? 38.204 56.239 20.828 1 53.58 3 VAL B CA 1
ATOM 1466 C C . VAL B 1 8 ? 38.722 54.783 20.78 1 51.91 3 VAL B C 1
ATOM 1467 O O . VAL B 1 8 ? 39.544 54.401 21.619 1 52.15 3 VAL B O 1
ATOM 1471 N N . LEU B 1 9 ? 38.332 53.976 19.751 1 49.73 4 LEU B N 1
ATOM 1472 C CA . LEU B 1 9 ? 38.874 52.616 19.601 1 47.91 4 LEU B CA 1
ATOM 1473 C C . LEU B 1 9 ? 40.406 52.66 19.536 1 46.26 4 LEU B C 1
ATOM 1474 O O . LEU B 1 9 ? 40.952 53.55 18.894 1 45.98 4 LEU B O 1
ATOM 1479 N N . THR B 1 10 ? 41.085 51.751 20.232 1 45.09 5 THR B N 1
ATOM 1480 C CA . THR B 1 10 ? 42.54 51.714 20.205 1 44.62 5 THR B CA 1
ATOM 1481 C C . THR B 1 10 ? 43.056 51.275 18.828 1 43.65 5 THR B C 1
ATOM 1482 O O . THR B 1 10 ? 42.329 50.638 18.067 1 43.1 5 THR B O 1
ATOM 1486 N N . LYS B 1 11 ? 44.336 51.549 18.545 1 43.13 6 LYS B N 1
ATOM 1487 C CA . LYS B 1 11 ? 45.001 51.13 17.319 1 43.47 6 LYS B CA 1
ATOM 1488 C C . LYS B 1 11 ? 44.923 49.59 17.177 1 43.22 6 LYS B C 1
ATOM 1489 O O . LYS B 1 11 ? 44.654 49.098 16.088 1 43.15 6 LYS B O 1
ATOM 1495 N N . ASP B 1 12 ? 45.136 48.839 18.278 1 42.33 7 ASP B N 1
ATOM 1496 C CA . ASP B 1 12 ? 45.089 47.378 18.218 1 42.23 7 ASP B CA 1
ATOM 1497 C C . ASP B 1 12 ? 43.684 46.868 17.907 1 40.19 7 ASP B C 1
ATOM 1498 O O . ASP B 1 12 ? 43.547 45.916 17.149 1 39.88 7 ASP B O 1
ATOM 1503 N N . ARG B 1 13 ? 42.654 47.506 18.468 1 38.57 8 ARG B N 1
ATOM 1504 C CA . ARG B 1 13 ? 41.272 47.122 18.183 1 37.03 8 ARG B CA 1
ATOM 1505 C C . ARG B 1 13 ? 40.946 47.415 16.711 1 34.91 8 ARG B C 1
ATOM 1506 O O . ARG B 1 13 ? 40.369 46.571 16.039 1 34.37 8 ARG B O 1
ATOM 1514 N N . ILE B 1 14 ? 41.36 48.578 16.197 1 33.94 9 ILE B N 1
ATOM 1515 C CA . ILE B 1 14 ? 41.129 48.911 14.788 1 32.65 9 ILE B CA 1
ATOM 1516 C C . ILE B 1 14 ? 41.842 47.902 13.873 1 31.23 9 ILE B C 1
ATOM 1517 O O . ILE B 1 14 ? 41.236 47.412 12.926 1 30.65 9 ILE B O 1
ATOM 1522 N N . ILE B 1 15 ? 43.079 47.505 14.214 1 30.64 10 ILE B N 1
ATOM 1523 C CA . ILE B 1 15 ? 43.814 46.524 13.414 1 30.42 10 ILE B CA 1
ATOM 1524 C C . ILE B 1 15 ? 43.087 45.185 13.43 1 29.1 10 ILE B C 1
ATOM 1525 O O . ILE B 1 15 ? 42.962 44.551 12.396 1 28.22 10 ILE B O 1
ATOM 1530 N N . GLU B 1 16 ? 42.559 44.777 14.606 1 29.01 11 GLU B N 1
ATOM 1531 C CA . GLU B 1 16 ? 41.817 43.526 14.722 1 29.5 11 GLU B CA 1
ATOM 1532 C C . GLU B 1 16 ? 40.576 43.56 13.825 1 28.49 11 GLU B C 1
ATOM 1533 O O . GLU B 1 16 ? 40.314 42.578 13.148 1 28.71 11 GLU B O 1
ATOM 1539 N N . ILE B 1 17 ? 39.827 44.675 13.813 1 27.8 12 ILE B N 1
ATOM 1540 C CA . ILE B 1 17 ? 38.645 44.813 12.962 1 28.15 12 ILE B CA 1
ATOM 1541 C C . ILE B 1 17 ? 39.074 44.742 11.478 1 26.72 12 ILE B C 1
ATOM 1542 O O . ILE B 1 17 ? 38.451 44.02 10.706 1 25.3 12 ILE B O 1
ATOM 1547 N N . ILE B 1 18 ? 40.142 45.459 11.1 1 26.39 13 ILE B N 1
ATOM 1548 C CA . ILE B 1 18 ? 40.654 45.445 9.709 1 25.84 13 ILE B CA 1
ATOM 1549 C C . ILE B 1 18 ? 41.05 44.027 9.279 1 27.05 13 ILE B C 1
ATOM 1550 O O . ILE B 1 18 ? 40.729 43.621 8.164 1 27.07 13 ILE B O 1
ATOM 1555 N N . GLU B 1 19 ? 41.739 43.261 10.151 1 27.36 14 GLU B N 1
ATOM 1556 C CA . GLU B 1 19 ? 42.122 41.884 9.823 1 29.3 14 GLU B CA 1
ATOM 1557 C C . GLU B 1 19 ? 40.879 41.044 9.537 1 29.48 14 GLU B C 1
ATOM 1558 O O . GLU B 1 19 ? 40.844 40.315 8.553 1 29.83 14 GLU B O 1
ATOM 1564 N N . ARG B 1 20 ? 39.861 41.158 10.402 1 29.28 15 ARG B N 1
ATOM 1565 C CA . ARG B 1 20 ? 38.632 40.385 10.244 1 30.83 15 ARG B CA 1
ATOM 1566 C C . ARG B 1 20 ? 37.864 40.767 8.997 1 30.21 15 ARG B C 1
ATOM 1567 O O . ARG B 1 20 ? 37.387 39.87 8.314 1 30.44 15 ARG B O 1
ATOM 1575 N N . LYS B 1 21 ? 37.774 42.066 8.673 1 29.04 16 LYS B N 1
ATOM 1576 C CA . LYS B 1 21 ? 37.002 42.547 7.512 1 29.85 16 LYS B CA 1
ATOM 1577 C C . LYS B 1 21 ? 37.719 42.485 6.151 1 30.49 16 LYS B C 1
ATOM 1578 O O . LYS B 1 21 ? 37.054 42.537 5.119 1 31.01 16 LYS B O 1
ATOM 1584 N N . THR B 1 22 ? 39.06 42.437 6.144 1 28.89 17 THR B N 1
ATOM 1585 C CA . THR B 1 22 ? 39.806 42.43 4.898 1 28.38 17 THR B CA 1
ATOM 1586 C C . THR B 1 22 ? 40.598 41.186 4.64 1 29.26 17 THR B C 1
ATOM 1587 O O . THR B 1 22 ? 41.056 41.021 3.514 1 30.12 17 THR B O 1
ATOM 1591 N N . GLY B 1 23 ? 40.888 40.396 5.673 1 29.02 18 GLY B N 1
ATOM 1592 C CA . GLY B 1 23 ? 41.733 39.219 5.524 1 30.28 18 GLY B CA 1
ATOM 1593 C C . GLY B 1 23 ? 43.207 39.558 5.339 1 31.31 18 GLY B C 1
ATOM 1594 O O . GLY B 1 23 ? 44.02 38.664 5.128 1 31.81 18 GLY B O 1
ATOM 1595 N N . MET B 1 24 ? 43.585 40.868 5.398 1 30.94 19 MET B N 1
ATOM 1596 C CA . MET B 1 24 ? 45.002 41.225 5.288 1 31.11 19 MET B CA 1
ATOM 1597 C C . MET B 1 24 ? 45.724 40.738 6.545 1 31.79 19 MET B C 1
ATOM 1598 O O . MET B 1 24 ? 45.138 40.708 7.623 1 31.51 19 MET B O 1
ATOM 1603 N N . SER B 1 25 ? 47.019 40.384 6.412 1 32.53 20 SER B N 1
ATOM 1604 C CA . SER B 1 25 ? 47.798 39.973 7.566 1 33.39 20 SER B CA 1
ATOM 1605 C C . SER B 1 25 ? 48.126 41.206 8.409 1 33.95 20 SER B C 1
ATOM 1606 O O . SER B 1 25 ? 48.048 42.349 7.915 1 32.27 20 SER B O 1
ATOM 1609 N N . ARG B 1 26 ? 48.547 40.997 9.664 1 34.84 21 ARG B N 1
ATOM 1610 C CA . ARG B 1 26 ? 48.938 42.113 10.516 1 36.93 21 ARG B CA 1
ATOM 1611 C C . ARG B 1 26 ? 50.103 42.899 9.897 1 36.66 21 ARG B C 1
ATOM 1612 O O . ARG B 1 26 ? 50.1 44.126 9.944 1 36.63 21 ARG B O 1
ATOM 1620 N N . GLU B 1 27 ? 51.031 42.186 9.24 1 36.06 22 GLU B N 1
ATOM 1621 C CA . GLU B 1 27 ? 52.193 42.785 8.59 1 35.5 22 GLU B CA 1
ATOM 1622 C C . GLU B 1 27 ? 51.759 43.675 7.432 1 32.57 22 GLU B C 1
ATOM 1623 O O . GLU B 1 27 ? 52.271 44.782 7.298 1 31.55 22 GLU B O 1
ATOM 1629 N N . GLU B 1 28 ? 50.799 43.218 6.614 1 31.21 23 GLU B N 1
ATOM 1630 C CA . GLU B 1 28 ? 50.26 44.013 5.506 1 30.82 23 GLU B CA 1
ATOM 1631 C C . GLU B 1 28 ? 49.566 45.261 6.037 1 30.29 23 GLU B C 1
ATOM 1632 O O . GLU B 1 28 ? 49.74 46.34 5.47 1 30.1 23 GLU B O 1
ATOM 1638 N N . ILE B 1 29 ? 48.781 45.129 7.116 1 29.26 24 ILE B N 1
ATOM 1639 C CA . ILE B 1 29 ? 48.076 46.274 7.707 1 29.01 24 ILE B CA 1
ATOM 1640 C C . ILE B 1 29 ? 49.05 47.306 8.276 1 29.53 24 ILE B C 1
ATOM 1641 O O . ILE B 1 29 ? 48.869 48.508 8.092 1 29.2 24 ILE B O 1
ATOM 1646 N N . GLU B 1 30 ? 50.11 46.841 8.941 1 30.35 25 GLU B N 1
ATOM 1647 C CA . GLU B 1 30 ? 51.123 47.757 9.504 1 30.73 25 GLU B CA 1
ATOM 1648 C C . GLU B 1 30 ? 51.832 48.521 8.41 1 29.49 25 GLU B C 1
ATOM 1649 O O . GLU B 1 30 ? 52.046 49.719 8.551 1 29.16 25 GLU B O 1
ATOM 1655 N N . GLU B 1 31 ? 52.125 47.865 7.299 1 29.25 26 GLU B N 1
ATOM 1656 C CA . GLU B 1 31 ? 52.74 48.525 6.159 1 29.25 26 GLU B CA 1
ATOM 1657 C C . GLU B 1 31 ? 51.819 49.609 5.586 1 28.55 26 GLU B C 1
ATOM 1658 O O . GLU B 1 31 ? 52.294 50.679 5.216 1 28.47 26 GLU B O 1
ATOM 1664 N N . GLU B 1 32 ? 50.495 49.35 5.543 1 27.79 27 GLU B N 1
ATOM 1665 C CA . GLU B 1 32 ? 49.535 50.354 5.089 1 26.87 27 GLU B CA 1
ATOM 1666 C C . GLU B 1 32 ? 49.486 51.542 6.055 1 26.37 27 GLU B C 1
ATOM 1667 O O . GLU B 1 32 ? 49.394 52.681 5.608 1 25.26 27 GLU B O 1
ATOM 1673 N N . ILE B 1 33 ? 49.552 51.29 7.362 1 26.57 28 ILE B N 1
ATOM 1674 C CA . ILE B 1 33 ? 49.585 52.355 8.353 1 27.8 28 ILE B CA 1
ATOM 1675 C C . ILE B 1 33 ? 50.872 53.191 8.186 1 28.38 28 ILE B C 1
ATOM 1676 O O . ILE B 1 33 ? 50.804 54.418 8.231 1 28.72 28 ILE B O 1
ATOM 1681 N N A ARG B 1 34 ? 52.028 52.541 7.959 0.5 28.2 29 ARG B N 1
ATOM 1682 N N B ARG B 1 34 ? 52.028 52.529 7.955 0.5 28.15 29 ARG B N 1
ATOM 1683 C CA A ARG B 1 34 ? 53.287 53.269 7.76 0.5 28.66 29 ARG B CA 1
ATOM 1684 C CA B ARG B 1 34 ? 53.312 53.214 7.742 0.5 28.56 29 ARG B CA 1
ATOM 1685 C C A ARG B 1 34 ? 53.201 54.204 6.56 0.5 28.56 29 ARG B C 1
ATOM 1686 C C B ARG B 1 34 ? 53.214 54.182 6.564 0.5 28.52 29 ARG B C 1
ATOM 1687 O O A ARG B 1 34 ? 53.602 55.36 6.664 0.5 28.69 29 ARG B O 1
ATOM 1688 O O B ARG B 1 34 ? 53.616 55.337 6.688 0.5 28.7 29 ARG B O 1
ATOM 1703 N N . LYS B 1 35 ? 52.603 53.739 5.456 1 28.15 30 LYS B N 1
ATOM 1704 C CA . LYS B 1 35 ? 52.439 54.572 4.27 1 28.61 30 LYS B CA 1
ATOM 1705 C C . LYS B 1 35 ? 51.566 55.798 4.546 1 28.97 30 LYS B C 1
ATOM 1706 O O . LYS B 1 35 ? 51.885 56.914 4.094 1 29.23 30 LYS B O 1
ATOM 1712 N N . ILE B 1 36 ? 50.495 55.606 5.307 1 27.47 31 ILE B N 1
ATOM 1713 C CA . ILE B 1 36 ? 49.615 56.708 5.675 1 27.23 31 ILE B CA 1
ATOM 1714 C C . ILE B 1 36 ? 50.371 57.71 6.565 1 28.87 31 ILE B C 1
ATOM 1715 O O . ILE B 1 36 ? 50.227 58.919 6.378 1 29.84 31 ILE B O 1
ATOM 1720 N N . MET B 1 37 ? 51.189 57.216 7.496 1 29.54 32 MET B N 1
ATOM 1721 C CA . MET B 1 37 ? 51.959 58.093 8.387 1 31.25 32 MET B CA 1
ATOM 1722 C C . MET B 1 37 ? 53.077 58.842 7.654 1 32.55 32 MET B C 1
ATOM 1723 O O . MET B 1 37 ? 53.357 59.998 7.968 1 33.56 32 MET B O 1
ATOM 1728 N N . GLU B 1 38 ? 53.669 58.212 6.641 1 32.13 33 GLU B N 1
ATOM 1729 C CA . GLU B 1 38 ? 54.678 58.844 5.794 1 32.16 33 GLU B CA 1
ATOM 1730 C C . GLU B 1 38 ? 54.059 59.952 4.936 1 31.8 33 GLU B C 1
ATOM 1731 O O . GLU B 1 38 ? 54.716 60.931 4.627 1 30.86 33 GLU B O 1
ATOM 1737 N N . GLU B 1 39 ? 52.799 59.796 4.556 1 32.14 34 GLU B N 1
ATOM 1738 C CA . GLU B 1 39 ? 52.05 60.771 3.779 1 33.85 34 GLU B CA 1
ATOM 1739 C C . GLU B 1 39 ? 51.597 61.926 4.671 1 33.92 34 GLU B C 1
ATOM 1740 O O . GLU B 1 39 ? 51.559 63.065 4.209 1 33.81 34 GLU B O 1
ATOM 1746 N N . ASP B 1 40 ? 51.218 61.639 5.943 1 34.13 35 ASP B N 1
ATOM 1747 C CA . ASP B 1 40 ? 50.681 62.659 6.851 1 34.76 35 ASP B CA 1
ATOM 1748 C C . ASP B 1 40 ? 51.373 62.619 8.201 1 34.59 35 ASP B C 1
ATOM 1749 O O . ASP B 1 40 ? 51.032 61.799 9.052 1 33.97 35 ASP B O 1
ATOM 1754 N N . PRO B 1 41 ? 52.333 63.532 8.423 1 34.89 36 PRO B N 1
ATOM 1755 C CA . PRO B 1 41 ? 53.089 63.517 9.688 1 35.66 36 PRO B CA 1
ATOM 1756 C C . PRO B 1 41 ? 52.299 63.918 10.943 1 36.57 36 PRO B C 1
ATOM 1757 O O . PRO B 1 41 ? 52.799 63.756 12.052 1 36.97 36 PRO B O 1
ATOM 1761 N N . TYR B 1 42 ? 51.086 64.41 10.776 1 37.18 37 TYR B N 1
ATOM 1762 C CA . TYR B 1 42 ? 50.25 64.832 11.903 1 38.7 37 TYR B CA 1
ATOM 1763 C C . TYR B 1 42 ? 49.406 63.706 12.505 1 39.29 37 TYR B C 1
ATOM 1764 O O . TYR B 1 42 ? 48.885 63.855 13.611 1 39.54 37 TYR B O 1
ATOM 1773 N N . LEU B 1 43 ? 49.288 62.569 11.796 1 39.07 38 LEU B N 1
ATOM 1774 C CA . LEU B 1 43 ? 48.504 61.456 12.304 1 39.39 38 LEU B CA 1
ATOM 1775 C C . LEU B 1 43 ? 49.253 60.645 13.335 1 40.51 38 LEU B C 1
ATOM 1776 O O . LEU B 1 43 ? 50.423 60.321 13.143 1 41.26 38 LEU B O 1
ATOM 1781 N N . SER B 1 44 ? 48.555 60.244 14.394 1 40.26 39 SER B N 1
ATOM 1782 C CA . SER B 1 44 ? 49.1 59.295 15.352 1 40.25 39 SER B CA 1
ATOM 1783 C C . SER B 1 44 ? 48.911 57.884 14.727 1 39.98 39 SER B C 1
ATOM 1784 O O . SER B 1 44 ? 48.235 57.748 13.698 1 39.85 39 SER B O 1
ATOM 1787 N N . GLU B 1 45 ? 49.463 56.828 15.351 1 39.49 40 GLU B N 1
ATOM 1788 C CA . GLU B 1 45 ? 49.275 55.464 14.868 1 39.38 40 GLU B CA 1
ATOM 1789 C C . GLU B 1 45 ? 47.779 55.087 14.86 1 38.57 40 GLU B C 1
ATOM 1790 O O . GLU B 1 45 ? 47.318 54.429 13.932 1 38.03 40 GLU B O 1
ATOM 1796 N N . GLN B 1 46 ? 47.034 55.524 15.895 1 38.1 41 GLN B N 1
ATOM 1797 C CA . GLN B 1 46 ? 45.609 55.273 16.024 1 37.52 41 GLN B CA 1
ATOM 1798 C C . GLN B 1 46 ? 44.857 56.008 14.923 1 36.6 41 GLN B C 1
ATOM 1799 O O . GLN B 1 46 ? 43.937 55.446 14.339 1 37.09 41 GLN B O 1
ATOM 1805 N N . GLY B 1 47 ? 45.222 57.265 14.669 1 35.07 42 GLY B N 1
ATOM 1806 C CA . GLY B 1 47 ? 44.581 58.071 13.638 1 33.87 42 GLY B CA 1
ATOM 1807 C C . GLY B 1 47 ? 44.833 57.492 12.255 1 31.89 42 GLY B C 1
ATOM 1808 O O . GLY B 1 47 ? 43.946 57.499 11.403 1 31.8 42 GLY B O 1
ATOM 1809 N N . ALA B 1 48 ? 46.028 56.982 12.027 1 31.02 43 ALA B N 1
ATOM 1810 C CA . ALA B 1 48 ? 46.379 56.358 10.739 1 30.86 43 ALA B CA 1
ATOM 1811 C C . ALA B 1 48 ? 45.598 55.061 10.556 1 29.6 43 ALA B C 1
ATOM 1812 O O . ALA B 1 48 ? 45.152 54.765 9.459 1 28.92 43 ALA B O 1
ATOM 1814 N N . ALA B 1 49 ? 45.423 54.283 11.638 1 29.36 44 ALA B N 1
ATOM 1815 C CA . ALA B 1 49 ? 44.676 53.028 11.575 1 29.18 44 ALA B CA 1
ATOM 1816 C C . ALA B 1 49 ? 43.192 53.35 11.276 1 28.2 44 ALA B C 1
ATOM 1817 O O . ALA B 1 49 ? 42.599 52.715 10.409 1 27.5 44 ALA B O 1
ATOM 1819 N N . ALA B 1 50 ? 42.643 54.398 11.915 1 28.67 45 ALA B N 1
ATOM 1820 C CA . ALA B 1 50 ? 41.264 54.844 11.679 1 29.64 45 ALA B CA 1
ATOM 1821 C C . ALA B 1 50 ? 41.088 55.31 10.24 1 29.94 45 ALA B C 1
ATOM 1822 O O . ALA B 1 50 ? 40.066 55.023 9.619 1 30.7 45 ALA B O 1
ATOM 1824 N N . LEU B 1 51 ? 42.067 56.03 9.704 1 29.2 46 LEU B N 1
ATOM 1825 C CA . LEU B 1 51 ? 41.981 56.506 8.315 1 29.18 46 LEU B CA 1
ATOM 1826 C C . LEU B 1 51 ? 42.017 55.299 7.359 1 28.07 46 LEU B C 1
ATOM 1827 O O . LEU B 1 51 ? 41.267 55.263 6.395 1 28.26 46 LEU B O 1
ATOM 1832 N N . LEU B 1 52 ? 42.868 54.302 7.647 1 26.98 47 LEU B N 1
ATOM 1833 C CA . LEU B 1 52 ? 42.931 53.078 6.832 1 27.13 47 LEU B CA 1
ATOM 1834 C C . LEU B 1 52 ? 41.555 52.369 6.864 1 26.65 47 LEU B C 1
ATOM 1835 O O . LEU B 1 52 ? 41.043 52.005 5.818 1 26.47 47 LEU B O 1
ATOM 1840 N N . ALA B 1 53 ? 40.938 52.225 8.055 1 26.83 48 ALA B N 1
ATOM 1841 C CA . ALA B 1 53 ? 39.601 51.612 8.17 1 28.73 48 ALA B CA 1
ATOM 1842 C C . ALA B 1 53 ? 38.572 52.355 7.281 1 29.22 48 ALA B C 1
ATOM 1843 O O . ALA B 1 53 ? 37.852 51.715 6.511 1 30.11 48 ALA B O 1
ATOM 1845 N N . GLU B 1 54 ? 38.582 53.69 7.329 1 29.8 49 GLU B N 1
ATOM 1846 C CA . GLU B 1 54 ? 37.714 54.559 6.537 1 30.65 49 GLU B CA 1
ATOM 1847 C C . GLU B 1 54 ? 37.944 54.337 5.035 1 30.91 49 GLU B C 1
ATOM 1848 O O . GLU B 1 54 ? 36.98 54.167 4.282 1 31.35 49 GLU B O 1
ATOM 1854 N N . ARG B 1 55 ? 39.216 54.288 4.597 1 29.83 50 ARG B N 1
ATOM 1855 C CA . ARG B 1 55 ? 39.537 54.041 3.184 1 29.81 50 ARG B CA 1
ATOM 1856 C C . ARG 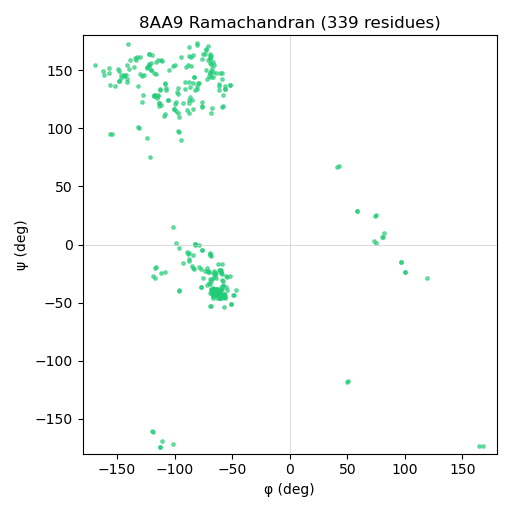B 1 55 ? 39.103 52.664 2.716 1 29.63 50 ARG B C 1
ATOM 1857 O O . ARG B 1 55 ? 38.839 52.477 1.532 1 29.78 50 ARG B O 1
ATOM 1865 N N . LEU B 1 56 ? 39.065 51.688 3.636 1 29.17 51 LEU B N 1
ATOM 1866 C CA . LEU B 1 56 ? 38.627 50.336 3.324 1 30.4 51 LEU B CA 1
ATOM 1867 C C . LEU B 1 56 ? 37.08 50.194 3.342 1 32.58 51 LEU B C 1
ATOM 1868 O O . LEU B 1 56 ? 36.583 49.087 3.157 1 32.66 51 LEU B O 1
ATOM 1873 N N . GLY B 1 57 ? 36.355 51.277 3.613 1 34.28 52 GLY B N 1
ATOM 1874 C CA . GLY B 1 57 ? 34.9 51.25 3.708 1 35.64 52 GLY B CA 1
ATOM 1875 C C . GLY B 1 57 ? 34.401 50.618 4.997 1 35.81 52 GLY B C 1
ATOM 1876 O O . GLY B 1 57 ? 33.281 50.117 5.049 1 37.19 52 GLY B O 1
ATOM 1877 N N . ILE B 1 58 ? 35.209 50.65 6.054 1 34.48 53 ILE B N 1
ATOM 1878 C CA . ILE B 1 58 ? 34.836 50.084 7.347 1 33.83 53 ILE B CA 1
ATOM 1879 C C . ILE B 1 58 ? 34.369 51.222 8.239 1 36.32 53 ILE B C 1
ATOM 1880 O O . ILE B 1 58 ? 35.124 52.165 8.474 1 37.04 53 ILE B O 1
ATOM 1885 N N . ASP B 1 59 ? 33.117 51.164 8.722 1 36.66 54 ASP B N 1
ATOM 1886 C CA . ASP B 1 59 ? 32.588 52.237 9.556 1 37.8 54 ASP B CA 1
ATOM 1887 C C . ASP B 1 59 ? 32.912 51.944 11.017 1 38.55 54 ASP B C 1
ATOM 1888 O O . ASP B 1 59 ? 32.472 50.923 11.53 1 38.23 54 ASP B O 1
ATOM 1893 N N . LEU B 1 60 ? 33.73 52.793 11.679 1 39.74 55 LEU B N 1
ATOM 1894 C CA . LEU B 1 60 ? 34.075 52.558 13.085 1 41.94 55 LEU B CA 1
ATOM 1895 C C . LEU B 1 60 ? 33.183 53.374 14.022 1 44.99 55 LEU B C 1
ATOM 1896 O O . LEU B 1 60 ? 33.01 54.577 13.81 1 44.02 55 LEU B O 1
ATOM 1901 N N . ILE B 1 61 ? 32.68 52.746 15.093 1 48.17 56 ILE B N 1
ATOM 1902 C CA . ILE B 1 61 ? 31.878 53.485 16.078 1 52.07 56 ILE B CA 1
ATOM 1903 C C . ILE B 1 61 ? 32.837 54.384 16.845 1 55.55 56 ILE B C 1
ATOM 1904 O O . ILE B 1 61 ? 33.964 53.973 17.132 1 55.61 56 ILE B O 1
ATOM 1909 N N . GLU B 1 62 ? 32.407 55.614 17.187 1 57.92 57 GLU B N 1
ATOM 1910 C CA . GLU B 1 62 ? 33.243 56.54 17.943 1 60.67 57 GLU B CA 1
ATOM 1911 C C . GLU B 1 62 ? 33.689 55.916 19.261 1 62.57 57 GLU B C 1
ATOM 1912 O O . GLU B 1 62 ? 34.878 55.743 19.463 1 62.71 57 GLU B O 1
ATOM 1918 N N . LYS B 1 63 ? 32.747 55.43 20.062 1 63.95 58 LYS B N 1
ATOM 1919 C CA . LYS B 1 63 ? 33.084 54.739 21.295 1 65.85 58 LYS B CA 1
ATOM 1920 C C . LYS B 1 63 ? 32.384 53.38 21.327 1 67.2 58 LYS B C 1
ATOM 1921 O O . LYS B 1 63 ? 31.175 53.307 21.105 1 67.21 58 LYS B O 1
ATOM 1927 N N . GLU B 1 64 ? 33.137 52.303 21.589 1 68.03 59 GLU B N 1
ATOM 1928 C CA . GLU B 1 64 ? 32.53 50.981 21.722 1 69.04 59 GLU B CA 1
ATOM 1929 C C . GLU B 1 64 ? 32.114 50.846 23.183 1 69.83 59 GLU B C 1
ATOM 1930 O O . GLU B 1 64 ? 31.298 51.636 23.672 1 70.16 59 GLU B O 1
ATOM 1936 N N . VAL B 1 66 ? 30.116 48.08 23.908 1 50.6 61 VAL B N 1
ATOM 1937 C CA . VAL B 1 66 ? 29.721 46.688 23.755 1 51.21 61 VAL B CA 1
ATOM 1938 C C . VAL B 1 66 ? 28.39 46.461 24.437 1 50.29 61 VAL B C 1
ATOM 1939 O O . VAL B 1 66 ? 28.028 47.197 25.386 1 50.99 61 VAL B O 1
ATOM 1943 N N . SER B 1 67 ? 27.659 45.441 23.962 1 47.76 62 SER B N 1
ATOM 1944 C CA . SER B 1 67 ? 26.393 45.117 24.57 1 44.89 62 SER B CA 1
ATOM 1945 C C . SER B 1 67 ? 26.034 43.691 24.281 1 42.39 62 SER B C 1
ATOM 1946 O O . SER B 1 67 ? 26.401 43.156 23.245 1 42.24 62 SER B O 1
ATOM 1949 N N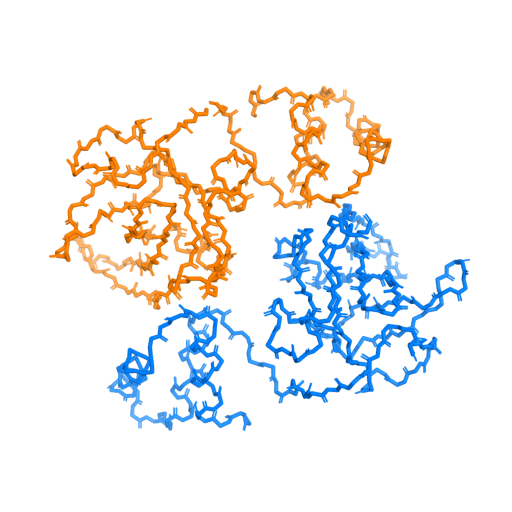 . LEU B 1 68 ? 25.338 43.051 25.222 1 40.34 63 LEU B N 1
ATOM 1950 C CA . LEU B 1 68 ? 24.808 41.709 24.994 1 39.42 63 LEU B CA 1
ATOM 1951 C C . LEU B 1 68 ? 23.295 41.797 24.61 1 36.68 63 LEU B C 1
ATOM 1952 O O . LEU B 1 68 ? 22.656 40.77 24.429 1 36.86 63 LEU B O 1
ATOM 1957 N N . MET B 1 69 ? 22.727 43.013 24.513 1 34.62 64 MET B N 1
ATOM 1958 C CA . MET B 1 69 ? 21.313 43.227 24.234 1 32.63 64 MET B CA 1
ATOM 1959 C C . MET B 1 69 ? 20.797 42.501 23.022 1 30.97 64 MET B C 1
ATOM 1960 O O . MET B 1 69 ? 21.415 42.513 21.954 1 30.23 64 MET B O 1
ATOM 1965 N N . ARG B 1 70 ? 19.612 41.925 23.173 1 30.56 65 ARG B N 1
ATOM 1966 C CA . ARG B 1 70 ? 18.915 41.256 22.089 1 31.06 65 ARG B CA 1
ATOM 1967 C C . ARG B 1 70 ? 17.667 42.021 21.673 1 29.73 65 ARG B C 1
ATOM 1968 O O . ARG B 1 70 ? 17.061 42.746 22.473 1 28.97 65 ARG B O 1
ATOM 1976 N N . ILE B 1 71 ? 17.217 41.776 20.436 1 28.97 66 ILE B N 1
ATOM 1977 C CA . ILE B 1 71 ? 15.98 42.351 19.921 1 28.17 66 ILE B CA 1
ATOM 1978 C C . ILE B 1 71 ? 14.778 42.057 20.841 1 27.82 66 ILE B C 1
ATOM 1979 O O . ILE B 1 71 ? 13.963 42.955 21.072 1 27.01 66 ILE B O 1
ATOM 1984 N N . SER B 1 72 ? 14.722 40.848 21.407 1 28.58 67 SER B N 1
ATOM 1985 C CA . SER B 1 72 ? 13.621 40.469 22.324 1 28.97 67 SER B CA 1
ATOM 1986 C C . SER B 1 72 ? 13.559 41.367 23.565 1 29.13 67 SER B C 1
ATOM 1987 O O . SER B 1 72 ? 12.517 41.428 24.216 1 29.07 67 SER B O 1
ATOM 1990 N N . GLU B 1 73 ? 14.678 42.026 23.925 1 29.51 68 GLU B N 1
ATOM 1991 C CA . GLU B 1 73 ? 14.751 42.901 25.1 1 30.27 68 GLU B CA 1
ATOM 1992 C C . GLU B 1 73 ? 14.344 44.353 24.837 1 32.79 68 GLU B C 1
ATOM 1993 O O . GLU B 1 73 ? 14.228 45.141 25.791 1 33.45 68 GLU B O 1
ATOM 1999 N N . LEU B 1 74 ? 14.111 44.718 23.557 1 32.2 69 LEU B N 1
ATOM 2000 C CA . LEU B 1 74 ? 13.668 46.076 23.246 1 31.98 69 LEU B CA 1
ATOM 2001 C C . LEU B 1 74 ? 12.23 46.271 23.747 1 31.99 69 LEU B C 1
ATOM 2002 O O . LEU B 1 74 ? 11.428 45.352 23.675 1 30.86 69 LEU B O 1
ATOM 2007 N N . TYR B 1 75 ? 11.897 47.471 24.211 1 32.35 70 TYR B N 1
ATOM 2008 C CA . TYR B 1 75 ? 10.529 47.796 24.584 1 32.73 70 TYR B CA 1
ATOM 2009 C C . TYR B 1 75 ? 10.218 49.242 24.215 1 32.85 70 TYR B C 1
ATOM 2010 O O . TYR B 1 75 ? 11.103 50.089 24.23 1 33.06 70 TYR B O 1
ATOM 2019 N N . PRO B 1 76 ? 8.965 49.536 23.823 1 33.14 71 PRO B N 1
ATOM 2020 C CA . PRO B 1 76 ? 8.634 50.904 23.396 1 34.45 71 PRO B CA 1
ATOM 2021 C C . PRO B 1 76 ? 8.946 51.953 24.448 1 36.46 71 PRO B C 1
ATOM 2022 O O . PRO B 1 76 ? 8.665 51.75 25.63 1 36.84 71 PRO B O 1
ATOM 2026 N N . GLY B 1 77 ? 9.579 53.038 24.025 1 37.22 72 GLY B N 1
ATOM 2027 C CA . GLY B 1 77 ? 9.896 54.125 24.932 1 38.64 72 GLY B CA 1
ATOM 2028 C C . GLY B 1 77 ? 11.134 53.923 25.772 1 40.02 72 GLY B C 1
ATOM 2029 O O . GLY B 1 77 ? 11.417 54.759 26.635 1 40.61 72 GLY B O 1
ATOM 2030 N N . MET B 1 78 ? 11.912 52.853 25.531 1 39.4 73 MET B N 1
ATOM 2031 C CA . MET B 1 78 ? 13.14 52.664 26.298 1 39.84 73 MET B CA 1
ATOM 2032 C C . MET B 1 78 ? 14.127 53.78 25.935 1 40.87 73 MET B C 1
ATOM 2033 O O . MET B 1 78 ? 14.06 54.351 24.837 1 41.48 73 MET B O 1
ATOM 2038 N N . ASP B 1 79 ? 15.066 54.056 26.822 1 41 74 ASP B N 1
ATOM 2039 C CA . ASP B 1 79 ? 16.078 55.085 26.587 1 41.77 74 ASP B CA 1
ATOM 2040 C C . ASP B 1 79 ? 16.878 54.764 25.301 1 41.37 74 ASP B C 1
ATOM 2041 O O . ASP B 1 79 ? 17.524 53.718 25.234 1 40.84 74 ASP B O 1
ATOM 2046 N N . PRO B 1 80 ? 16.845 55.646 24.28 1 41.08 75 PRO B N 1
ATOM 2047 C CA . PRO B 1 80 ? 17.61 55.371 23.052 1 40.57 75 PRO B CA 1
ATOM 2048 C C . PRO B 1 80 ? 19.105 55.13 23.326 1 40.69 75 PRO B C 1
ATOM 2049 O O . PRO B 1 80 ? 19.737 54.389 22.587 1 39.85 75 PRO B O 1
ATOM 2053 N N . ARG B 1 81 ? 19.663 55.709 24.418 1 41.06 76 ARG B N 1
ATOM 2054 C CA . ARG B 1 81 ? 21.073 55.489 24.776 1 42.41 76 ARG B CA 1
ATOM 2055 C C . ARG B 1 81 ? 21.348 54.01 25.135 1 41.94 76 ARG B C 1
ATOM 2056 O O . ARG B 1 81 ? 22.49 53.566 25.05 1 41.94 76 ARG B O 1
ATOM 2064 N N . GLU B 1 82 ? 20.313 53.267 25.573 1 41.05 77 GLU B N 1
ATOM 2065 C CA . GLU B 1 82 ? 20.445 51.844 25.889 1 40.86 77 GLU B CA 1
ATOM 2066 C C . GLU B 1 82 ? 20.318 50.951 24.65 1 39.84 77 GLU B C 1
ATOM 2067 O O . GLU B 1 82 ? 20.739 49.792 24.693 1 41.04 77 GLU B O 1
ATOM 2073 N N . VAL B 1 83 ? 19.721 51.456 23.572 1 37.38 78 VAL B N 1
ATOM 2074 C CA . VAL B 1 83 ? 19.522 50.648 22.374 1 35.51 78 VAL B CA 1
ATOM 2075 C C . VAL B 1 83 ? 20.845 50.33 21.711 1 33.96 78 VAL B C 1
ATOM 2076 O O . VAL B 1 83 ? 21.564 51.232 21.287 1 33.99 78 VAL B O 1
ATOM 2080 N N . ASN B 1 84 ? 21.171 49.047 21.636 1 32.6 79 ASN B N 1
ATOM 2081 C CA . ASN B 1 84 ? 22.377 48.569 20.982 1 32.06 79 ASN B CA 1
ATOM 2082 C C . ASN B 1 84 ? 22.085 47.122 20.584 1 31.22 79 ASN B C 1
ATOM 2083 O O . ASN B 1 84 ? 22.203 46.214 21.416 1 31.59 79 ASN B O 1
ATOM 2088 N N . VAL B 1 85 ? 21.652 46.91 19.333 1 29.17 80 VAL B N 1
ATOM 2089 C CA . VAL B 1 85 ? 21.307 45.58 18.874 1 28.61 80 VAL B CA 1
ATOM 2090 C C . VAL B 1 85 ? 21.917 45.34 17.504 1 28.89 80 VAL B C 1
ATOM 2091 O O . VAL B 1 85 ? 22.245 46.28 16.8 1 29.47 80 VAL B O 1
ATOM 2095 N N . VAL B 1 86 ? 22.044 44.086 17.121 1 29.09 81 VAL B N 1
ATOM 2096 C CA . VAL B 1 86 ? 22.514 43.723 15.788 1 29.87 81 VAL B CA 1
ATOM 2097 C C . VAL B 1 86 ? 21.454 42.824 15.171 1 30.3 81 VAL B C 1
ATOM 2098 O O . VAL B 1 86 ? 20.701 42.167 15.888 1 31.02 81 VAL B O 1
ATOM 2102 N N . GLY B 1 87 ? 21.376 42.829 13.853 1 28.93 82 GLY B N 1
ATOM 2103 C CA . GLY B 1 87 ? 20.44 41.974 13.156 1 28.64 82 GLY B CA 1
ATOM 2104 C C . GLY B 1 87 ? 20.789 41.773 11.704 1 28.61 82 GLY B C 1
ATOM 2105 O O . GLY B 1 87 ? 21.249 42.708 11.033 1 28.58 82 GLY B O 1
ATOM 2106 N N . ARG B 1 88 ? 20.501 40.573 11.199 1 27.88 83 ARG B N 1
ATOM 2107 C CA . ARG B 1 88 ? 20.689 40.296 9.787 1 28.35 83 ARG B CA 1
ATOM 2108 C C . ARG B 1 88 ? 19.423 40.795 9.061 1 29.11 83 ARG B C 1
ATOM 2109 O O . ARG B 1 88 ? 18.311 40.58 9.536 1 29.42 83 ARG B O 1
ATOM 2117 N N . VAL B 1 89 ? 19.59 41.421 7.907 1 28.67 84 VAL B N 1
ATOM 2118 C CA . VAL B 1 89 ? 18.485 41.948 7.119 1 29.15 84 VAL B CA 1
ATOM 2119 C C . VAL B 1 89 ? 17.749 40.815 6.396 1 30.22 84 VAL B C 1
ATOM 2120 O O . VAL B 1 89 ? 18.341 40.081 5.609 1 31.69 84 VAL B O 1
ATOM 2124 N N . LEU B 1 90 ? 16.48 40.647 6.713 1 29.42 85 LEU B N 1
ATOM 2125 C CA . LEU B 1 90 ? 15.628 39.619 6.136 1 29.56 85 LEU B CA 1
ATOM 2126 C C . LEU B 1 90 ? 14.813 40.186 4.975 1 30.22 85 LEU B C 1
ATOM 2127 O O . LEU B 1 90 ? 14.593 39.498 3.976 1 31.5 85 LEU B O 1
ATOM 2132 N N . LYS B 1 91 ? 14.324 41.42 5.124 1 29.31 86 LYS B N 1
ATOM 2133 C CA . LYS B 1 91 ? 13.458 42.047 4.133 1 30.4 86 LYS B CA 1
ATOM 2134 C C . LYS B 1 91 ? 13.769 43.521 3.992 1 30.75 86 LYS B C 1
ATOM 2135 O O . LYS B 1 91 ? 14.118 44.167 4.981 1 30.7 86 LYS B O 1
ATOM 2141 N N . LYS B 1 92 ? 13.635 44.063 2.771 1 30.31 87 LYS B N 1
ATOM 2142 C CA . LYS B 1 92 ? 13.759 45.486 2.484 1 30.74 87 LYS B CA 1
ATOM 2143 C C . LYS B 1 92 ? 12.493 45.828 1.714 1 31.31 87 LYS B C 1
ATOM 2144 O O . LYS B 1 92 ? 12.222 45.217 0.67 1 31.38 87 LYS B O 1
ATOM 2150 N N . TYR B 1 93 ? 11.722 46.789 2.221 1 30.18 88 TYR B N 1
ATOM 2151 C CA . TYR B 1 93 ? 10.536 47.28 1.524 1 30.43 88 TYR B CA 1
ATOM 2152 C C . TYR B 1 93 ? 10.908 48.521 0.708 1 30.09 88 TYR B C 1
ATOM 2153 O O . TYR B 1 93 ? 11.973 49.11 0.952 1 31.08 88 TYR B O 1
ATOM 2162 N N . PRO B 1 94 ? 10.102 48.928 -0.294 1 29.43 89 PRO B N 1
ATOM 2163 C CA . PRO B 1 94 ? 10.509 50.084 -1.113 1 29.52 89 PRO B CA 1
ATOM 2164 C C . PRO B 1 94 ? 10.457 51.374 -0.319 1 29.15 89 PRO B C 1
ATOM 2165 O O . PRO B 1 94 ? 9.598 51.532 0.549 1 29 89 PRO B O 1
ATOM 2169 N N . PRO B 1 95 ? 11.356 52.324 -0.621 1 29.5 90 PRO B N 1
ATOM 2170 C CA . PRO B 1 95 ? 11.253 53.637 0.025 1 28.45 90 PRO B CA 1
ATOM 2171 C C . PRO B 1 95 ? 9.965 54.322 -0.457 1 29.04 90 PRO B C 1
ATOM 2172 O O . PRO B 1 95 ? 9.483 54.074 -1.566 1 28.51 90 PRO B O 1
ATOM 2176 N N . ARG B 1 96 ? 9.387 55.131 0.407 1 28.71 91 ARG B N 1
ATOM 2177 C CA . ARG B 1 96 ? 8.166 55.84 0.083 1 29.45 91 ARG B CA 1
ATOM 2178 C C . ARG B 1 96 ? 8.209 57.265 0.635 1 28.44 91 ARG B C 1
ATOM 2179 O O . ARG B 1 96 ? 9.171 57.656 1.3 1 27.96 91 ARG B O 1
ATOM 2187 N N . GLU B 1 97 ? 7.218 58.067 0.266 1 27.51 92 GLU B N 1
ATOM 2188 C CA . GLU B 1 97 ? 7.138 59.441 0.72 1 27.94 92 GLU B CA 1
ATOM 2189 C C . GLU B 1 97 ? 6.149 59.502 1.866 1 28.45 92 GLU B C 1
ATOM 2190 O O . GLU B 1 97 ? 5.256 58.659 1.976 1 28.9 92 GLU B O 1
ATOM 2196 N N . TYR B 1 98 ? 6.317 60.485 2.722 1 27.58 93 TYR B N 1
ATOM 2197 C CA . TYR B 1 98 ? 5.364 60.763 3.778 1 28.2 93 TYR B CA 1
ATOM 2198 C C . TYR B 1 98 ? 5.219 62.284 3.899 1 29.28 93 TYR B C 1
ATOM 2199 O O . TYR B 1 98 ? 6.147 63.024 3.573 1 28.79 93 TYR B O 1
ATOM 2208 N N . THR B 1 99 ? 4.055 62.74 4.332 1 29.58 94 THR B N 1
ATOM 2209 C CA . THR B 1 99 ? 3.772 64.16 4.463 1 30.71 94 THR B CA 1
ATOM 2210 C C . THR B 1 99 ? 3.978 64.61 5.901 1 31.05 94 THR B C 1
ATOM 2211 O O . THR B 1 99 ? 3.499 63.958 6.839 1 30.62 94 THR B O 1
ATOM 2215 N N . ARG B 1 100 ? 4.712 65.717 6.077 1 30.34 95 ARG B N 1
ATOM 2216 C CA . ARG B 1 100 ? 4.957 66.296 7.387 1 30.93 95 ARG B CA 1
ATOM 2217 C C . ARG B 1 100 ? 3.786 67.239 7.756 1 31.82 95 ARG B C 1
ATOM 2218 O O . ARG B 1 100 ? 3.086 67.745 6.868 1 29.93 95 ARG B O 1
ATOM 2226 N N . LYS B 1 101 ? 3.635 67.562 9.056 1 33 96 LYS B N 1
ATOM 2227 C CA . LYS B 1 101 ? 2.596 68.508 9.474 1 34.39 96 LYS B CA 1
ATOM 2228 C C . LYS B 1 101 ? 2.756 69.868 8.81 1 35.59 96 LYS B C 1
ATOM 2229 O O . LYS B 1 101 ? 1.756 70.528 8.516 1 36.67 96 LYS B O 1
ATOM 2235 N N . ASP B 1 102 ? 4.008 70.263 8.489 1 34.58 97 ASP B N 1
ATOM 2236 C CA . ASP B 1 102 ? 4.235 71.555 7.844 1 34.06 97 ASP B CA 1
ATOM 2237 C C . ASP B 1 102 ? 3.936 71.57 6.338 1 34.34 97 ASP B C 1
ATOM 2238 O O . ASP B 1 102 ? 4.136 72.592 5.703 1 34.54 97 ASP B O 1
ATOM 2243 N N . GLY B 1 103 ? 3.521 70.433 5.768 1 33.86 98 GLY B N 1
ATOM 2244 C CA . GLY B 1 103 ? 3.201 70.362 4.353 1 34.54 98 GLY B CA 1
ATOM 2245 C C . GLY B 1 103 ? 4.313 69.837 3.477 1 35.46 98 GLY B C 1
ATOM 2246 O O . GLY B 1 103 ? 4.06 69.497 2.317 1 36.72 98 GLY B O 1
ATOM 2247 N N . SER B 1 10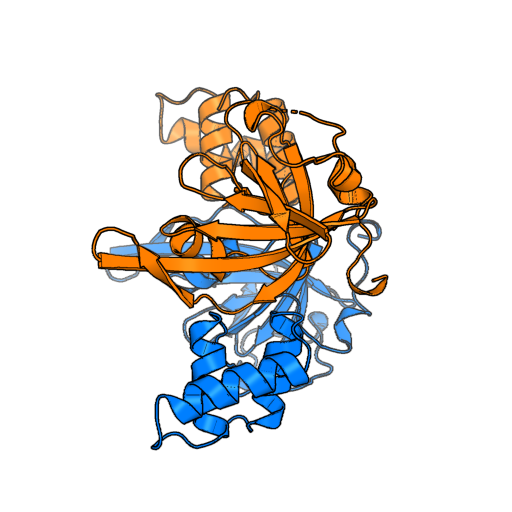4 ? 5.562 69.776 4.003 1 33.07 99 SER B N 1
ATOM 2248 C CA . SER B 1 104 ? 6.666 69.256 3.209 1 31.65 99 SER B CA 1
ATOM 2249 C C . SER B 1 104 ? 6.538 67.717 3.072 1 30.64 99 SER B C 1
ATOM 2250 O O . SER B 1 104 ? 5.746 67.089 3.786 1 30.68 99 SER B O 1
ATOM 2253 N N . VAL B 1 105 ? 7.325 67.122 2.167 1 30.01 100 VAL B N 1
ATOM 2254 C CA . VAL B 1 105 ? 7.325 65.685 1.922 1 29.76 100 VAL B CA 1
ATOM 2255 C C . VAL B 1 105 ? 8.704 65.131 2.252 1 29.85 100 VAL B C 1
ATOM 2256 O O . VAL B 1 105 ? 9.721 65.662 1.798 1 29.86 100 VAL B O 1
ATOM 2260 N N . GLY B 1 106 ? 8.733 64.086 3.058 1 28.81 101 GLY B N 1
ATOM 2261 C CA . GLY B 1 106 ? 9.967 63.395 3.393 1 28.43 101 GLY B CA 1
ATOM 2262 C C . GLY B 1 106 ? 10.003 61.984 2.825 1 28.21 101 GLY B C 1
ATOM 2263 O O . GLY B 1 106 ? 9.125 61.594 2.058 1 28.63 101 GLY B O 1
ATOM 2264 N N . ARG B 1 107 ? 11.036 61.225 3.165 1 26.87 102 ARG B N 1
ATOM 2265 C CA . ARG B 1 107 ? 11.168 59.843 2.724 1 28.11 102 ARG B CA 1
ATOM 2266 C C . ARG B 1 107 ? 11.238 58.937 3.921 1 27.24 102 ARG B C 1
ATOM 2267 O O . ARG B 1 107 ? 11.753 59.312 4.975 1 26.95 102 ARG B O 1
ATOM 2275 N N . VAL B 1 108 ? 10.761 57.714 3.746 1 26.31 103 VAL B N 1
ATOM 2276 C CA . VAL B 1 108 ? 10.821 56.708 4.788 1 26.05 103 VAL B CA 1
ATOM 2277 C C . VAL B 1 108 ? 10.96 55.325 4.112 1 25.82 103 VAL B C 1
ATOM 2278 O O . VAL B 1 108 ? 10.413 55.107 3.031 1 25.49 103 VAL B O 1
ATOM 2282 N N . ALA B 1 109 ? 11.762 54.442 4.681 1 25.53 104 ALA B N 1
ATOM 2283 C CA . ALA B 1 109 ? 11.93 53.09 4.125 1 26.42 104 ALA B CA 1
ATOM 2284 C C . ALA B 1 109 ? 12.02 52.101 5.271 1 27.6 104 ALA B C 1
ATOM 2285 O O . ALA B 1 109 ? 12.668 52.396 6.266 1 28.69 104 ALA B O 1
ATOM 2287 N N . SER B 1 110 ? 11.395 50.927 5.138 1 27.13 105 SER B N 1
ATOM 2288 C CA . SER B 1 110 ? 11.398 49.948 6.219 1 27.57 105 SER B CA 1
ATOM 2289 C C . SER B 1 110 ? 12.126 48.663 5.837 1 26.69 105 SER B C 1
ATOM 2290 O O . SER B 1 110 ? 12.087 48.243 4.683 1 26.43 105 SER B O 1
ATOM 2293 N N . LEU B 1 111 ? 12.767 48.056 6.822 1 26.63 106 LEU B N 1
ATOM 2294 C CA . LEU B 1 111 ? 13.459 46.782 6.692 1 27.43 106 LEU B CA 1
ATOM 2295 C C . LEU B 1 111 ? 13.003 45.888 7.827 1 26.76 106 LEU B C 1
ATOM 2296 O O . LEU B 1 111 ? 12.555 46.376 8.867 1 27.44 106 LEU B O 1
ATOM 2301 N N . ILE B 1 112 ? 13.213 44.582 7.68 1 25.53 107 ILE B N 1
ATOM 2302 C CA . ILE B 1 112 ? 12.983 43.65 8.766 1 26.19 107 ILE B CA 1
ATOM 2303 C C . ILE B 1 112 ? 14.35 43.031 9.051 1 27.02 107 ILE B C 1
ATOM 2304 O O . ILE B 1 112 ? 15.04 42.584 8.125 1 27.86 107 ILE B O 1
ATOM 2309 N N . ILE B 1 113 ? 14.768 43.058 10.305 1 26.15 108 ILE B N 1
ATOM 2310 C CA . ILE B 1 113 ? 16.022 42.441 10.709 1 26.67 108 ILE B CA 1
ATOM 2311 C C . ILE B 1 113 ? 15.731 41.404 11.789 1 27.65 108 ILE B C 1
ATOM 2312 O O . ILE B 1 113 ? 14.668 41.455 12.416 1 26.99 108 ILE B O 1
ATOM 2317 N N . TYR B 1 114 ? 16.692 40.498 12.047 1 28.02 109 TYR B N 1
ATOM 2318 C CA . TYR B 1 114 ? 16.504 39.52 13.102 1 29.24 109 TYR B CA 1
ATOM 2319 C C . TYR B 1 114 ? 17.834 39.137 13.731 1 29.38 109 TYR B C 1
ATOM 2320 O O . TYR B 1 114 ? 18.863 39.147 13.066 1 29.01 109 TYR B O 1
ATOM 2329 N N . ASP B 1 115 ? 17.814 38.767 15.01 1 29.71 110 ASP B N 1
ATOM 2330 C CA . ASP B 1 115 ? 19.004 38.192 15.628 1 30.83 110 ASP B CA 1
ATOM 2331 C C . ASP B 1 115 ? 18.617 36.771 16.112 1 33.37 110 ASP B C 1
ATOM 2332 O O . ASP B 1 115 ? 17.604 36.209 15.647 1 34.14 110 ASP B O 1
ATOM 2337 N N . ASP B 1 116 ? 19.376 36.2 17.046 1 34.74 111 ASP B N 1
ATOM 2338 C CA . ASP B 1 116 ? 19.057 34.878 17.578 1 36.93 111 ASP B CA 1
ATOM 2339 C C . ASP B 1 116 ? 17.78 34.86 18.445 1 37.49 111 ASP B C 1
ATOM 2340 O O . ASP B 1 116 ? 17.297 33.785 18.757 1 38.49 111 ASP B O 1
ATOM 2345 N N . SER B 1 117 ? 17.198 36.031 18.773 1 36.53 112 SER B N 1
ATOM 2346 C CA . SER B 1 117 ? 16.062 36.172 19.685 1 35.97 112 SER B CA 1
ATOM 2347 C C . SER B 1 117 ? 14.715 36.543 19.064 1 35.59 112 SER B C 1
ATOM 2348 O O . SER B 1 117 ? 13.676 36.336 19.699 1 35.38 112 SER B O 1
ATOM 2351 N N . GLY B 1 118 ? 14.736 37.172 17.896 1 35.22 113 GLY B N 1
ATOM 2352 C CA . GLY B 1 118 ? 13.506 37.633 17.274 1 35.15 113 GLY B CA 1
ATOM 2353 C C . GLY B 1 118 ? 13.745 3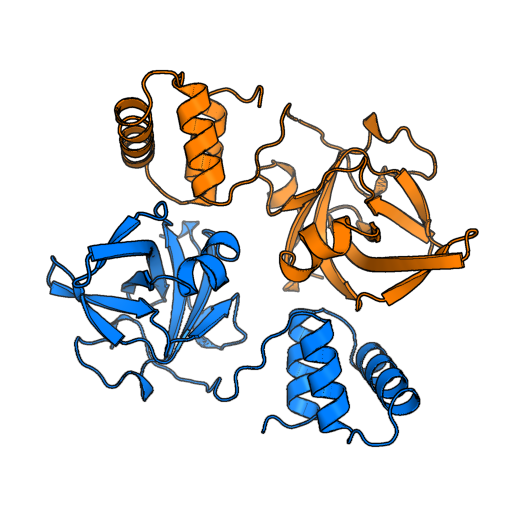8.633 16.171 1 33.88 113 GLY B C 1
ATOM 2354 O O . GLY B 1 118 ? 14.89 38.869 15.777 1 33.04 113 GLY B O 1
ATOM 2355 N N . ARG B 1 119 ? 12.646 39.198 15.651 1 32.68 114 ARG B N 1
ATOM 2356 C CA . ARG B 1 119 ? 12.7 40.155 14.549 1 32.47 114 ARG B CA 1
ATOM 2357 C C . ARG B 1 119 ? 12.289 41.544 14.992 1 30.13 114 ARG B C 1
ATOM 2358 O O . ARG B 1 119 ? 11.551 41.714 15.975 1 29.06 114 ARG B O 1
ATOM 2366 N N . ALA B 1 120 ? 12.706 42.55 14.214 1 28.75 115 ALA B N 1
ATOM 2367 C CA . ALA B 1 120 ? 12.303 43.921 14.472 1 28.79 115 ALA B CA 1
ATOM 2368 C C . ALA B 1 120 ? 12.187 44.642 13.159 1 28.42 115 ALA B C 1
ATOM 2369 O O . ALA B 1 120 ? 12.938 44.363 12.23 1 28.01 115 ALA B O 1
ATOM 2371 N 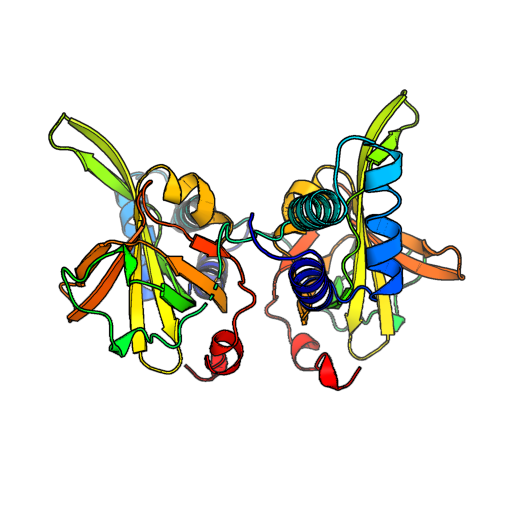N . ARG B 1 121 ? 11.248 45.565 13.08 1 29.18 116 ARG B N 1
ATOM 2372 C CA . ARG B 1 121 ? 11.125 46.405 11.903 1 29.85 116 ARG B CA 1
ATOM 2373 C C . ARG B 1 121 ? 12.092 47.576 12.164 1 29.62 116 ARG B C 1
ATOM 2374 O O . ARG B 1 121 ? 12.178 48.096 13.289 1 30.09 116 ARG B O 1
ATOM 2382 N N . VAL B 1 122 ? 12.859 47.946 11.15 1 28.28 117 VAL B N 1
ATOM 2383 C CA . VAL B 1 122 ? 13.788 49.057 11.228 1 28.75 117 VAL B CA 1
ATOM 2384 C C . VAL B 1 122 ? 13.261 50.117 10.269 1 28.44 117 VAL B C 1
ATOM 2385 O O . VAL B 1 122 ? 13.077 49.816 9.087 1 29.48 117 VAL B O 1
ATOM 2389 N N . VAL B 1 123 ? 12.974 51.322 10.764 1 27.14 118 VAL B N 1
ATOM 2390 C CA . VAL B 1 123 ? 12.42 52.373 9.931 1 27.31 118 VAL B CA 1
ATOM 2391 C C . VAL B 1 123 ? 13.459 53.466 9.689 1 27.73 118 VAL B C 1
ATOM 2392 O O . VAL B 1 123 ? 13.82 54.185 10.629 1 28.53 118 VAL B O 1
ATOM 2396 N N . LEU B 1 124 ? 13.961 53.589 8.446 1 26.8 119 LEU B N 1
ATOM 2397 C CA . LEU B 1 124 ? 14.93 54.615 8.056 1 26.32 119 LEU B CA 1
ATOM 2398 C C . LEU B 1 124 ? 14.164 55.901 7.692 1 26.12 119 LEU B C 1
ATOM 2399 O O . LEU B 1 124 ? 13.272 55.87 6.849 1 26.48 119 LEU B O 1
ATOM 2404 N N . TRP B 1 125 ? 14.497 57.014 8.343 1 25.55 120 TRP B N 1
ATOM 2405 C CA . TRP B 1 125 ? 13.837 58.278 8.088 1 27.02 120 TRP B CA 1
ATOM 2406 C C . TRP B 1 125 ? 14.7 59.259 7.342 1 26.95 120 TRP B C 1
ATOM 2407 O O . TRP B 1 125 ? 15.829 59.537 7.737 1 26.61 120 TRP B O 1
ATOM 2418 N N . ASP B 1 126 ? 14.102 59.883 6.333 1 27.3 121 ASP B N 1
ATOM 2419 C CA . ASP B 1 126 ? 14.638 61.02 5.604 1 27.4 121 ASP B CA 1
ATOM 2420 C C . ASP B 1 126 ? 16.074 60.803 5.13 1 27.55 121 ASP B C 1
ATOM 2421 O O . ASP B 1 126 ? 16.257 59.878 4.342 1 27.96 121 ASP B O 1
ATOM 2426 N N . ALA B 1 127 ? 17.092 61.6 5.567 1 28 122 ALA B N 1
ATOM 2427 C CA . ALA B 1 127 ? 18.456 61.402 5.078 1 28.94 122 ALA B CA 1
ATOM 2428 C C . ALA B 1 127 ? 19.025 60.031 5.367 1 28.71 122 ALA B C 1
ATOM 2429 O O . ALA B 1 127 ? 19.916 59.615 4.645 1 29.12 122 ALA B O 1
ATOM 2431 N N . LYS B 1 128 ? 18.521 59.31 6.386 1 28.25 123 LYS B N 1
ATOM 2432 C CA . LYS B 1 128 ? 18.992 57.944 6.646 1 27.62 123 LYS B CA 1
ATOM 2433 C C . LYS B 1 128 ? 18.637 56.986 5.48 1 27.81 123 LYS B C 1
ATOM 2434 O O . LYS B 1 128 ? 19.348 56.023 5.251 1 27.83 123 LYS B O 1
ATOM 2440 N N . VAL B 1 129 ? 17.583 57.284 4.717 1 27.53 124 VAL B N 1
ATOM 2441 C CA . VAL B 1 129 ? 17.224 56.487 3.543 1 27.83 124 VAL B CA 1
ATOM 2442 C C . VAL B 1 129 ? 18.309 56.704 2.468 1 29.63 124 VAL B C 1
ATOM 2443 O O . VAL B 1 129 ? 18.912 55.742 1.996 1 29.72 124 VAL B O 1
ATOM 2447 N N . SER B 1 130 ? 18.607 57.967 2.134 1 30.78 125 SER B N 1
ATOM 2448 C CA . SER B 1 130 ? 19.645 58.276 1.135 1 33.4 125 SER B CA 1
ATOM 2449 C C . SER B 1 130 ? 20.996 57.747 1.588 1 34.31 125 SER B C 1
ATOM 2450 O O . SER B 1 130 ? 21.743 57.199 0.775 1 35.37 125 SER B O 1
ATOM 2453 N N . GLU B 1 131 ? 21.298 57.878 2.89 1 33.62 126 GLU B N 1
ATOM 2454 C CA . GLU B 1 131 ? 22.582 57.454 3.43 1 34.53 126 GLU B CA 1
ATOM 2455 C C . GLU B 1 131 ? 22.782 55.95 3.44 1 35.17 126 GLU B C 1
ATOM 2456 O O . GLU B 1 131 ? 23.871 55.495 3.093 1 36.23 126 GLU B O 1
ATOM 2462 N N . TYR B 1 132 ? 21.764 55.165 3.813 1 33.83 127 TYR B N 1
ATOM 2463 C CA . TYR B 1 132 ? 21.95 53.725 3.985 1 33.69 127 TYR B CA 1
ATOM 2464 C C . TYR B 1 132 ? 21.191 52.78 3.11 1 32.46 127 TYR B C 1
ATOM 2465 O O . TYR B 1 132 ? 21.606 51.635 3.015 1 32.56 127 TYR B O 1
ATOM 2474 N N . TYR B 1 133 ? 20.002 53.149 2.633 1 31.28 128 TYR B N 1
ATOM 2475 C CA . TYR B 1 133 ? 19.119 52.207 1.965 1 31.13 128 TYR B CA 1
ATOM 2476 C C . TYR B 1 133 ? 19.766 51.384 0.833 1 32.63 128 TYR B C 1
ATOM 2477 O O . TYR B 1 133 ? 19.634 50.154 0.835 1 33.29 128 TYR B O 1
ATOM 2486 N N . ASN B 1 134 ? 20.444 52.039 -0.126 1 33.52 129 ASN B N 1
ATOM 2487 C CA . ASN B 1 134 ? 21.093 51.28 -1.211 1 36.57 129 ASN B CA 1
ATOM 2488 C C . ASN B 1 134 ? 22.351 50.509 -0.737 1 39.35 129 ASN B C 1
ATOM 2489 O O . ASN B 1 134 ? 22.756 49.542 -1.376 1 42.19 129 ASN B O 1
ATOM 2494 N N . LYS B 1 135 ? 22.943 50.9 0.391 1 38.65 130 LYS B N 1
ATOM 2495 C CA . LYS B 1 135 ? 24.117 50.202 0.946 1 38.85 130 LYS B CA 1
ATOM 2496 C C . LYS B 1 135 ? 23.763 48.896 1.653 1 38.92 130 LYS B C 1
ATOM 2497 O O . LYS B 1 135 ? 24.614 48.027 1.793 1 40.08 130 LYS B O 1
ATOM 2503 N N . ILE B 1 136 ? 22.516 48.735 2.074 1 37.57 131 ILE B N 1
ATOM 2504 C CA . ILE B 1 136 ? 22.069 47.551 2.788 1 37.2 131 ILE B CA 1
ATOM 2505 C C . ILE B 1 136 ? 21.533 46.502 1.828 1 37.43 131 ILE B C 1
ATOM 2506 O O . ILE B 1 136 ? 20.771 46.82 0.918 1 38.19 131 ILE B O 1
ATOM 2511 N N . GLU B 1 137 ? 21.948 45.266 2.012 1 36.31 132 GLU B N 1
ATOM 2512 C CA . GLU B 1 137 ? 21.464 44.151 1.217 1 35.78 132 GLU B CA 1
ATOM 2513 C C . GLU B 1 137 ? 20.863 43.144 2.164 1 34.56 132 GLU B C 1
ATOM 2514 O O . GLU B 1 137 ? 21.306 43.034 3.311 1 34.93 132 GLU B O 1
ATOM 2520 N N . VAL B 1 138 ? 19.92 42.322 1.687 1 33.49 133 VAL B N 1
ATOM 2521 C CA . VAL B 1 138 ? 19.38 41.203 2.446 1 33.7 133 VAL B CA 1
ATOM 2522 C C . VAL B 1 138 ? 20.559 40.227 2.737 1 34.31 133 VAL B C 1
ATOM 2523 O O . VAL B 1 138 ? 21.411 40.015 1.878 1 34.15 133 VAL B O 1
ATOM 2527 N N . GLY B 1 139 ? 20.674 39.782 3.977 1 34.11 134 GLY B N 1
ATOM 2528 C CA . GLY B 1 139 ? 21.783 38.932 4.388 1 34.35 134 GLY B CA 1
ATOM 2529 C C . GLY B 1 139 ? 22.865 39.716 5.107 1 34.83 134 GLY B C 1
ATOM 2530 O O . GLY B 1 139 ? 23.625 39.131 5.881 1 35.99 134 GLY B O 1
ATOM 2531 N N . ASP B 1 140 ? 22.955 41.038 4.866 1 33.59 135 ASP B N 1
ATOM 2532 C CA . ASP B 1 140 ? 23.908 41.892 5.566 1 33.88 135 ASP B CA 1
ATOM 2533 C C . ASP B 1 140 ? 23.479 41.995 7.032 1 33.5 135 ASP B C 1
ATOM 2534 O O . ASP B 1 140 ? 22.308 41.852 7.34 1 32.92 135 ASP B O 1
ATOM 2539 N N . VAL B 1 141 ? 24.423 42.286 7.916 1 33.26 136 VAL B N 1
ATOM 2540 C CA . VAL B 1 141 ? 24.127 42.492 9.326 1 33.75 136 VAL B CA 1
ATOM 2541 C C . VAL B 1 141 ? 24.3 43.982 9.585 1 33.52 136 VAL B C 1
ATOM 2542 O O . VAL B 1 141 ? 25.208 44.611 9.042 1 34.11 136 VAL B O 1
ATOM 2546 N N . ILE B 1 142 ? 23.413 44.567 10.372 1 32.68 137 ILE B N 1
ATOM 2547 C CA . ILE B 1 142 ? 23.53 45.956 10.762 1 33.07 137 ILE B CA 1
ATOM 2548 C C . ILE B 1 142 ? 23.537 46.023 12.285 1 33.1 137 ILE B C 1
ATOM 2549 O O . ILE B 1 142 ? 23.006 45.139 12.964 1 32.61 137 ILE B O 1
ATOM 2554 N N . LYS B 1 143 ? 24.183 47.049 12.812 1 31.67 138 LYS B N 1
ATOM 2555 C CA . LYS B 1 143 ? 24.177 47.332 14.234 1 30.8 138 LYS B CA 1
ATOM 2556 C C . LYS B 1 143 ? 23.408 48.637 14.345 1 30.68 138 LYS B C 1
ATOM 2557 O O . LYS B 1 143 ? 23.63 49.574 13.571 1 30.72 138 LYS B O 1
ATOM 2563 N N . VAL B 1 144 ? 22.472 48.694 15.291 1 30.03 139 VAL B N 1
ATOM 2564 C CA . VAL B 1 144 ? 21.636 49.859 15.479 1 29.84 139 VAL B CA 1
ATOM 2565 C C . VAL B 1 144 ? 21.888 50.453 16.85 1 31.35 139 VAL B C 1
ATOM 2566 O O . VAL B 1 144 ? 21.813 49.745 17.862 1 31.37 139 VAL B O 1
ATOM 2570 N N . LEU B 1 145 ? 22.165 51.764 16.891 1 32.07 140 LEU B N 1
ATOM 2571 C CA . LEU B 1 145 ? 22.449 52.457 18.139 1 33.92 140 LEU B CA 1
ATOM 2572 C C . LEU B 1 145 ? 21.612 53.695 18.256 1 33.84 140 LEU B C 1
ATOM 2573 O O . LEU B 1 145 ? 21.359 54.353 17.263 1 33.95 140 LEU B O 1
ATOM 2578 N N . ASP B 1 146 ? 21.229 54.049 19.469 1 33.52 141 ASP B N 1
ATOM 2579 C CA . ASP B 1 146 ? 20.538 55.312 19.736 1 35.15 141 ASP B CA 1
ATOM 2580 C C . ASP B 1 146 ? 19.225 55.527 18.98 1 35.46 141 ASP B C 1
ATOM 2581 O O . ASP B 1 146 ? 18.864 56.665 18.696 1 36.38 141 ASP B O 1
ATOM 2586 N N . ALA B 1 147 ? 18.525 54.453 18.651 1 34.46 142 ALA B N 1
ATOM 2587 C CA . ALA B 1 147 ? 17.27 54.547 17.92 1 33.77 142 ALA B CA 1
ATOM 2588 C C . ALA B 1 147 ? 16.139 54.665 18.905 1 34.65 142 ALA B C 1
ATOM 2589 O O . ALA B 1 147 ? 16.233 54.144 20.03 1 34.64 142 ALA B O 1
ATOM 2591 N N . GLN B 1 148 ? 15.033 55.3 18.482 1 34.81 143 GLN B N 1
ATOM 2592 C CA . GLN B 1 148 ? 13.853 55.329 19.344 1 34.79 143 GLN B CA 1
ATOM 2593 C C . GLN B 1 148 ? 13.115 54 19.11 1 33.88 143 GLN B C 1
ATOM 2594 O O . GLN B 1 148 ? 13.092 53.48 17.992 1 33.16 143 GLN B O 1
ATOM 2600 N N . VAL B 1 149 ? 12.521 53.459 20.166 1 32.88 144 VAL B N 1
ATOM 2601 C CA . VAL B 1 149 ? 11.767 52.228 20.053 1 33.01 144 VAL B CA 1
ATOM 2602 C C . VAL B 1 149 ? 10.285 52.504 20.126 1 34.99 144 VAL B C 1
ATOM 2603 O O . VAL B 1 149 ? 9.802 53.083 21.093 1 34.07 144 VAL B O 1
ATOM 2607 N N . LYS B 1 150 ? 9.561 52.058 19.116 1 37.53 145 LYS B N 1
ATOM 2608 C CA . LYS B 1 150 ? 8.108 52.199 19.069 1 41.35 145 LYS B CA 1
ATOM 2609 C C . LYS B 1 150 ? 7.479 50.796 18.978 1 44.4 145 LYS B C 1
ATOM 2610 O O . LYS B 1 150 ? 8.161 49.824 18.626 1 43.21 145 LYS B O 1
ATOM 2616 N N . GLU B 1 151 ? 6.214 50.651 19.396 1 48.22 146 GLU B N 1
ATOM 2617 C CA . GLU B 1 151 ? 5.552 49.35 19.278 1 51.55 146 GLU B CA 1
ATOM 2618 C C . GLU B 1 151 ? 4.951 49.351 17.898 1 53.89 146 GLU B C 1
ATOM 2619 O O . GLU B 1 151 ? 4.194 50.265 17.573 1 53.57 146 GLU B O 1
ATOM 2625 N N . SER B 1 152 ? 5.332 48.382 17.055 1 56.3 147 SER B N 1
ATOM 2626 C CA . SER B 1 152 ? 4.755 48.313 15.716 1 59.01 147 SER B CA 1
ATOM 2627 C C . SER B 1 152 ? 3.359 47.829 15.855 1 61.01 147 SER B C 1
ATOM 2628 O O . SER B 1 152 ? 3.071 47.01 16.729 1 61.12 147 SER B O 1
ATOM 2631 N N . LEU B 1 153 ? 2.484 48.25 14.946 1 62.37 148 LEU B N 1
ATOM 2632 C CA . LEU B 1 153 ? 1.101 47.769 14.934 1 63.64 148 LEU B CA 1
ATOM 2633 C C . LEU B 1 153 ? 1.035 46.211 14.955 1 63.89 148 LEU B C 1
ATOM 2634 O O . LEU B 1 153 ? 0.113 45.65 15.535 1 64.48 148 LEU B O 1
ATOM 2639 N N . SER B 1 154 ? 2.101 45.547 14.428 1 63.57 149 SER B N 1
ATOM 2640 C CA . SER B 1 154 ? 2.27 44.091 14.334 1 63.19 149 SER B CA 1
ATOM 2641 C C . SER B 1 154 ? 2.526 43.426 15.676 1 61.42 149 SER B C 1
ATOM 2642 O O . SER B 1 154 ? 2.082 42.302 15.912 1 61.58 149 SER B O 1
ATOM 2645 N N . GLY B 1 155 ? 3.245 44.129 16.534 1 59.46 150 GLY B N 1
ATOM 2646 C CA . GLY B 1 155 ? 3.691 43.624 17.827 1 57.88 150 GLY B CA 1
ATOM 2647 C C . GLY B 1 155 ? 5.209 43.632 17.884 1 55.72 150 GLY B C 1
ATOM 2648 O O . GLY B 1 155 ? 5.796 43.797 18.957 1 56.44 150 GLY B O 1
ATOM 2649 N N . LEU B 1 156 ? 5.863 43.49 16.71 1 52.87 151 LEU B N 1
ATOM 2650 C CA . LEU B 1 156 ? 7.311 43.528 16.56 1 50.15 151 LEU B CA 1
ATOM 2651 C C . LEU B 1 156 ? 7.835 44.848 17.057 1 46.26 151 LEU B C 1
ATOM 2652 O O . LEU B 1 156 ? 7.22 45.894 16.802 1 46.73 151 LEU B O 1
ATOM 2657 N N . PRO B 1 157 ? 9.003 44.842 17.71 1 42.33 152 PRO B N 1
ATOM 2658 C CA . PRO B 1 157 ? 9.601 46.116 18.112 1 39.92 152 PRO B CA 1
ATOM 2659 C C . PRO B 1 157 ? 10.003 46.895 16.869 1 37.29 152 PRO B C 1
ATOM 2660 O O . PRO B 1 157 ? 10.371 46.305 15.839 1 37.16 152 PRO B O 1
ATOM 2664 N N . GLU B 1 158 ? 9.863 48.216 16.93 1 35.21 153 GLU B N 1
ATOM 2665 C CA . GLU B 1 158 ? 10.232 49.057 15.797 1 33.62 153 GLU B CA 1
ATOM 2666 C C . GLU B 1 158 ? 11.364 49.92 16.206 1 31.87 153 GLU B C 1
ATOM 2667 O O . GLU B 1 158 ? 11.266 50.625 17.202 1 31.42 153 GLU B O 1
ATOM 2673 N N . LEU B 1 159 ? 12.435 49.88 15.431 1 30.26 154 LEU B N 1
ATOM 2674 C CA . LEU B 1 159 ? 13.596 50.706 15.663 1 30.11 154 LEU B CA 1
ATOM 2675 C C . LEU B 1 159 ? 13.523 51.874 14.689 1 30.29 154 LEU B C 1
ATOM 2676 O O . LEU B 1 159 ? 13.579 51.671 13.47 1 29.8 154 LEU B O 1
ATOM 2681 N N . HIS B 1 160 ? 13.405 53.095 15.215 1 29.6 155 HIS B N 1
ATOM 2682 C CA . HIS B 1 160 ? 13.297 54.275 14.362 1 29.72 155 HIS B CA 1
ATOM 2683 C C . HIS B 1 160 ? 14.65 54.961 14.193 1 29.26 155 HIS B C 1
ATOM 2684 O O . HIS B 1 160 ? 15.222 55.462 15.146 1 28.88 155 HIS B O 1
ATOM 2691 N N . ILE B 1 161 ? 15.181 54.927 12.953 1 28.53 156 ILE B N 1
ATOM 2692 C CA . ILE B 1 161 ? 16.486 55.456 12.6 1 29.1 156 ILE B CA 1
ATOM 2693 C C . ILE B 1 161 ? 16.368 56.835 12.038 1 29.74 156 ILE B C 1
ATOM 2694 O O . ILE B 1 161 ? 16.092 56.988 10.845 1 29.84 156 ILE B O 1
ATOM 2699 N N . ASN B 1 162 ? 16.56 57.835 12.866 1 29.87 157 ASN B N 1
ATOM 2700 C CA . ASN B 1 162 ? 16.549 59.205 12.366 1 30.25 157 ASN B CA 1
ATOM 2701 C C . ASN B 1 162 ? 17.981 59.779 12.448 1 30.91 157 ASN B C 1
ATOM 2702 O O . ASN B 1 162 ? 18.929 59.042 12.699 1 30.64 157 ASN B O 1
ATOM 2707 N N . PHE B 1 163 ? 18.146 61.091 12.239 1 31.49 158 PHE B N 1
ATOM 2708 C CA . PHE B 1 163 ? 19.423 61.794 12.296 1 32.27 158 PHE B CA 1
ATOM 2709 C C . PHE B 1 163 ? 20.125 61.662 13.652 1 34.38 158 PHE B C 1
ATOM 2710 O O . PHE B 1 163 ? 21.315 61.964 13.735 1 36.39 158 PHE B O 1
ATOM 2718 N N . ARG B 1 164 ? 19.408 61.259 14.723 1 34.05 159 ARG B N 1
ATOM 2719 C CA . ARG B 1 164 ? 20.045 61.058 16.024 1 35.32 159 ARG B CA 1
ATOM 2720 C C . ARG B 1 164 ? 20.512 59.599 16.261 1 36.44 159 ARG B C 1
ATOM 2721 O O . ARG B 1 164 ? 21.308 59.358 17.16 1 37.42 159 ARG B O 1
ATOM 2729 N N . ALA B 1 165 ? 20.02 58.647 15.464 1 36.08 160 ALA B N 1
ATOM 2730 C CA . ALA B 1 165 ? 20.37 57.233 15.531 1 36.25 160 ALA B CA 1
ATOM 2731 C C . ALA B 1 165 ? 21.611 56.923 14.675 1 36.57 160 ALA B C 1
ATOM 2732 O O . ALA B 1 165 ? 22.004 57.72 13.813 1 36.89 160 ALA B O 1
ATOM 2734 N N A ARG B 1 166 ? 22.232 55.763 14.934 0.5 36.15 161 ARG B N 1
ATOM 2735 N N B ARG B 1 166 ? 22.24 55.771 14.935 0.5 36.15 161 ARG B N 1
ATOM 2736 C CA A ARG B 1 166 ? 23.427 55.305 14.247 0.5 36.47 161 ARG B CA 1
ATOM 2737 C CA B ARG B 1 166 ? 23.427 55.35 14.21 0.5 36.48 161 ARG B CA 1
ATOM 2738 C C A ARG B 1 166 ? 23.24 53.897 13.671 0.5 36.84 161 ARG B C 1
ATOM 2739 C C B ARG B 1 166 ? 23.282 53.913 13.683 0.5 36.85 161 ARG B C 1
ATOM 2740 O O A ARG B 1 166 ? 22.694 53.031 14.353 0.5 36.85 161 ARG B O 1
ATOM 2741 O O B ARG B 1 166 ? 22.771 53.052 14.397 0.5 36.89 161 ARG B O 1
ATOM 2756 N N . ILE B 1 167 ? 23.672 53.67 12.417 1 36.97 162 ILE B N 1
ATOM 2757 C CA . ILE B 1 167 ? 23.638 52.344 11.81 1 38.1 162 ILE B CA 1
ATOM 2758 C C . ILE B 1 167 ? 25.073 52.036 11.417 1 38.16 162 ILE B C 1
ATOM 2759 O O . ILE B 1 167 ? 25.713 52.841 10.739 1 38.33 162 ILE B O 1
ATOM 2764 N N . ILE B 1 168 ? 25.559 50.872 11.82 1 37.76 163 ILE B N 1
ATOM 2765 C CA . ILE B 1 168 ? 26.868 50.417 11.407 1 37.94 163 ILE B CA 1
ATOM 2766 C C . ILE B 1 168 ? 26.617 49.241 10.495 1 37.42 163 ILE B C 1
ATOM 2767 O O . ILE B 1 168 ? 25.973 48.277 10.905 1 37.34 163 ILE B O 1
ATOM 2772 N N . LEU B 1 169 ? 27.071 49.337 9.244 1 36.98 164 LEU B N 1
ATOM 2773 C CA . LEU B 1 169 ? 26.906 48.264 8.285 1 38.42 164 LEU B CA 1
ATOM 2774 C C . LEU B 1 169 ? 27.98 47.245 8.543 1 37.9 164 LEU B C 1
ATOM 2775 O O . LEU B 1 169 ? 29.142 47.61 8.733 1 37.63 164 LEU B O 1
ATOM 2780 N N . ASN B 1 170 ? 27.596 45.968 8.567 1 37.58 165 ASN B N 1
ATOM 2781 C CA . ASN B 1 170 ? 28.45 44.808 8.828 1 38.08 165 ASN B CA 1
ATOM 2782 C C . ASN B 1 170 ? 29.431 45.06 9.993 1 36.83 165 ASN B C 1
ATOM 2783 O O . ASN B 1 170 ? 30.64 45.234 9.818 1 36.03 165 ASN B O 1
ATOM 2788 N N . PRO B 1 171 ? 28.868 45.179 11.206 1 35.87 166 PRO B N 1
ATOM 2789 C CA . PRO B 1 171 ? 29.708 45.482 12.362 1 34.9 166 PRO B CA 1
ATOM 2790 C C . PRO B 1 171 ? 30.588 44.322 12.778 1 34.56 166 PRO B C 1
ATOM 2791 O O . PRO B 1 171 ? 30.303 43.164 12.468 1 35.44 166 PRO B O 1
ATOM 2795 N N . ASP B 1 172 ? 31.655 44.635 13.506 1 33.31 167 ASP B N 1
ATOM 2796 C CA . ASP B 1 172 ? 32.473 43.611 14.116 1 33.6 167 ASP B CA 1
ATOM 2797 C C . ASP B 1 172 ? 31.899 43.547 15.53 1 33.83 167 ASP B C 1
ATOM 2798 O O . ASP B 1 172 ? 31.978 44.53 16.257 1 35.16 167 ASP B O 1
ATOM 2803 N N . ASP B 1 173 ? 31.206 42.472 15.865 1 33.19 168 ASP B N 1
ATOM 2804 C CA . ASP B 1 173 ? 30.512 42.361 17.154 1 32.91 168 ASP B CA 1
ATOM 2805 C C . ASP B 1 173 ? 30.347 40.88 17.486 1 34.13 168 ASP B C 1
ATOM 2806 O O . ASP B 1 173 ? 30 40.106 16.606 1 33.91 168 ASP B O 1
ATOM 2811 N N . PRO B 1 174 ? 30.575 40.461 18.75 1 35.32 169 PRO B N 1
ATOM 2812 C CA . PRO B 1 174 ? 30.442 39.033 19.098 1 35.89 169 PRO B CA 1
ATOM 2813 C C . PRO B 1 174 ? 29.061 38.414 18.846 1 35.48 169 PRO B C 1
ATOM 2814 O O . PRO B 1 174 ? 28.959 37.206 18.637 1 36.04 169 PRO B O 1
ATOM 2818 N N . ARG B 1 175 ? 27.998 39.235 18.841 1 34.13 170 ARG B N 1
ATOM 2819 C CA . ARG B 1 175 ? 26.646 38.718 18.604 1 32.81 170 ARG B CA 1
ATOM 2820 C C . ARG B 1 175 ? 26.417 38.275 17.156 1 32.75 170 ARG B C 1
ATOM 2821 O O . ARG B 1 175 ? 25.521 37.473 16.904 1 33.44 170 ARG B O 1
ATOM 2829 N N . VAL B 1 176 ? 27.195 38.803 16.208 1 31.73 171 VAL B N 1
ATOM 2830 C CA . VAL B 1 176 ? 27.009 38.49 14.799 1 32.81 171 VAL B CA 1
ATOM 2831 C C . VAL B 1 176 ? 27.073 36.977 14.505 1 34.33 171 VAL B C 1
ATOM 2832 O O . VAL B 1 176 ? 26.192 36.462 13.815 1 33.99 171 VAL B O 1
ATOM 2836 N N . GLU B 1 177 ? 28.034 36.255 15.104 1 35.44 172 GLU B N 1
ATOM 2837 C CA . GLU B 1 177 ? 28.167 34.82 14.849 1 37.23 172 GLU B CA 1
ATOM 2838 C C . GLU B 1 177 ? 26.991 33.971 15.339 1 37.47 172 GLU B C 1
ATOM 2839 O O . GLU B 1 177 ? 26.804 32.878 14.814 1 38.21 172 GLU B O 1
ATOM 2845 N N . MET B 1 178 ? 26.204 34.444 16.323 1 36.74 173 MET B N 1
ATOM 2846 C CA . MET B 1 178 ? 25.039 33.712 16.811 1 37.47 173 MET B CA 1
ATOM 2847 C C . MET B 1 178 ? 23.763 33.955 15.954 1 36.96 173 MET B C 1
ATOM 2848 O O . MET B 1 178 ? 22.749 33.302 16.187 1 36.95 173 MET B O 1
ATOM 2853 N N . ILE B 1 179 ? 23.792 34.911 15 1 36.6 174 ILE B N 1
ATOM 2854 C CA . ILE B 1 179 ? 22.609 35.162 14.162 1 35.69 174 ILE B CA 1
ATOM 2855 C C . ILE B 1 179 ? 22.501 34.067 13.11 1 37.22 174 ILE B C 1
ATOM 2856 O O . ILE B 1 179 ? 23.405 33.929 12.285 1 36.92 174 ILE B O 1
ATOM 2861 N N . PRO B 1 180 ? 21.382 33.336 13.06 1 38.2 175 PRO B N 1
ATOM 2862 C CA . PRO B 1 180 ? 21.242 32.28 12.042 1 39.52 175 PRO B CA 1
ATOM 2863 C C . PRO B 1 180 ? 21.35 32.799 10.612 1 42.15 175 PRO B C 1
ATOM 2864 O O . PRO B 1 180 ? 20.94 33.931 10.315 1 41.36 175 PRO B O 1
ATOM 2868 N N . PRO B 1 181 ? 21.883 31.985 9.687 1 44.36 176 PRO B N 1
ATOM 2869 C CA . PRO B 1 181 ? 21.929 32.42 8.278 1 46.13 176 PRO B CA 1
ATOM 2870 C C . PRO B 1 181 ? 20.526 32.464 7.662 1 48.34 176 PRO B C 1
ATOM 2871 O O . PRO B 1 181 ? 19.592 31.865 8.191 1 47.48 176 PRO B O 1
ATOM 2875 N N . LEU B 1 182 ? 20.371 33.213 6.558 1 51.37 177 LEU B N 1
ATOM 2876 C CA . LEU B 1 182 ? 19.09 33.37 5.86 1 54.57 177 LEU B CA 1
ATOM 2877 C C . LEU B 1 182 ? 18.372 32.052 5.571 1 58.54 177 LEU B C 1
ATOM 2878 O O . LEU B 1 182 ? 17.162 31.971 5.77 1 58.87 177 LEU B O 1
ATOM 2883 N N . GLU B 1 183 ? 19.115 31.025 5.107 1 61.17 178 GLU B N 1
ATOM 2884 C CA . GLU B 1 183 ? 18.587 29.695 4.771 1 64.13 178 GLU B CA 1
ATOM 2885 C C . GLU B 1 183 ? 17.882 29.036 5.954 1 66.83 178 GLU B C 1
ATOM 2886 O O . GLU B 1 183 ? 16.896 28.327 5.76 1 67.29 178 GLU B O 1
ATOM 2892 N N . GLU B 1 184 ? 18.384 29.252 7.179 1 68.4 179 GLU B N 1
ATOM 2893 C CA . GLU B 1 184 ? 17.765 28.669 8.374 1 70.2 179 GLU B CA 1
ATOM 2894 C C . GLU B 1 184 ? 16.479 29.377 8.819 1 71.98 179 GLU B C 1
ATOM 2895 O O . GLU B 1 184 ? 15.847 28.933 9.779 1 72.38 179 GLU B O 1
ATOM 2901 N N . VAL B 1 185 ? 16.104 30.486 8.156 1 72.83 180 VAL B N 1
ATOM 2902 C CA . VAL B 1 185 ? 14.915 31.255 8.497 1 74.05 180 VAL B CA 1
ATOM 2903 C C . VAL B 1 185 ? 13.826 31.132 7.427 1 75.01 180 VAL B C 1
ATOM 2904 O O . VAL B 1 185 ? 14.106 30.779 6.277 1 75.51 180 VAL B O 1
#